Protein AF-A0A519YK47-F1 (afdb_monomer_lite)

Foldseek 3Di:
DDDDDDDDPPVVVVVVVVVVVVVVVVVVPDDPPDPPVPPPQDDPDVVVVRDDDPDDDDDDDDDDDDFDQPPPDQKAKEAWAQDPPPGIDWGKDKDADDDPFFQADDLPDDQPWDKDKWFFDPDKAFALVDWFFDWWKFFFDPVQFDDPPDGDTDDVPHHHRDTDPPDPVGGFQPVDRTGIGGPDPPDGMHIRIGDSVVVRVVVVCSNVSQRGDSVSRCVVGSIMMITRDDPTHGMITMTGD

Secondary structure (DSSP, 8-state):
--------THHHHHHHHHHHHHHHHHHTT-------TTTTPPPSBTTTTB------------PPPPPPB--S-SEEEEEEEEETTTEEEEE-EEEPPP-SS-----TT-----EEEEEEEEEEEEE-TTSEE--EEEEEBPTTSPPPSSS--B-BTTTB---B-TT-TTTBTTTTS----EE--TT---EEEEE-HHHHHHHHHHHHTTTTSSHHHHHHH---EEEEEPTT--SEEEEEE-

Radius of gyration: 40.33 Å; chains: 1; bounding box: 56×58×146 Å

Sequence (241 aa):
MSRSNKVRPALAIWGRMLAMLGLVALAASCTNTTSDIGVGLPDVNTDTGAFLIDTLTVRSSTVLRDSVPSSNSPYLYVGQYTDPVVGKLTARSAFRLALPGGYAPDPTAICDSITLILKPNSYRYGDTTKTQALVEVHKLSRNTPISTTKYSYVAPRLTPMGYDSTHVDSLLNSNHVAPRGRARPSIRTLRLPLDLAFGRRLLSMGKAGRLSTQDDLDAYLPGLVITPAAGDEGTIIGLSA

pLDDT: mean 80.19, std 13.05, range [37.41, 95.19]

Structure (mmCIF, N/CA/C/O backbone):
data_AF-A0A519YK47-F1
#
_entry.id   AF-A0A519YK47-F1
#
loop_
_atom_site.group_PDB
_atom_site.id
_atom_site.type_symbol
_atom_site.label_atom_id
_atom_site.label_alt_id
_atom_site.label_comp_id
_atom_site.label_asym_id
_atom_site.label_entity_id
_atom_site.label_seq_id
_atom_site.pdbx_PDB_ins_code
_atom_site.Cartn_x
_atom_site.Cartn_y
_atom_site.Cartn_z
_atom_site.occupancy
_atom_site.B_iso_or_equiv
_atom_site.auth_seq_id
_atom_site.auth_comp_id
_atom_site.auth_asym_id
_atom_site.auth_atom_id
_atom_site.pdbx_PDB_model_num
ATOM 1 N N . MET A 1 1 ? -20.113 -9.570 121.562 1.00 43.38 1 MET A N 1
ATOM 2 C CA . MET A 1 1 ? -19.794 -9.459 120.122 1.00 43.38 1 MET A CA 1
ATOM 3 C C . MET A 1 1 ? -21.105 -9.350 119.351 1.00 43.38 1 MET A C 1
ATOM 5 O O . MET A 1 1 ? -22.027 -10.074 119.688 1.00 43.38 1 MET A O 1
ATOM 9 N N . SER A 1 2 ? -21.168 -8.454 118.361 1.00 47.47 2 SER A N 1
ATOM 10 C CA . SER A 1 2 ? -22.272 -8.238 117.404 1.00 47.47 2 SER A CA 1
ATOM 11 C C . SER A 1 2 ? -23.509 -7.451 117.883 1.00 47.47 2 SER A C 1
ATOM 13 O O . SER A 1 2 ? -24.465 -8.001 118.420 1.00 47.47 2 SER A O 1
ATOM 15 N N . ARG A 1 3 ? -23.517 -6.137 117.605 1.00 37.41 3 ARG A N 1
ATOM 16 C CA . ARG A 1 3 ? -24.746 -5.349 117.404 1.00 37.41 3 ARG A CA 1
ATOM 17 C C . ARG A 1 3 ? -24.978 -5.247 115.895 1.00 37.41 3 ARG A C 1
ATOM 19 O O . ARG A 1 3 ? -24.168 -4.650 115.192 1.00 37.41 3 ARG A O 1
ATOM 26 N N . SER A 1 4 ? -26.073 -5.828 115.406 1.00 51.81 4 SER A N 1
ATOM 27 C CA . SER A 1 4 ? -26.506 -5.692 114.015 1.00 51.81 4 SER A CA 1
ATOM 28 C C . SER A 1 4 ? -27.064 -4.287 113.776 1.00 51.81 4 SER A C 1
ATOM 30 O O . SER A 1 4 ? -28.063 -3.914 114.393 1.00 51.81 4 SER A O 1
ATOM 32 N N . ASN A 1 5 ? -26.469 -3.529 112.858 1.00 49.00 5 ASN A N 1
ATOM 33 C CA . ASN A 1 5 ? -27.049 -2.285 112.359 1.00 49.00 5 ASN A CA 1
ATOM 34 C C . ASN A 1 5 ? -27.840 -2.584 111.079 1.00 49.00 5 ASN A C 1
ATOM 36 O O . ASN A 1 5 ? -27.268 -2.845 110.023 1.00 49.00 5 ASN A O 1
ATOM 40 N N . LYS A 1 6 ? -29.173 -2.554 111.178 1.00 55.53 6 LYS A N 1
ATOM 41 C CA . LYS A 1 6 ? -30.079 -2.554 110.023 1.00 55.53 6 LYS A CA 1
ATOM 42 C C . LYS A 1 6 ? -29.967 -1.199 109.318 1.00 55.53 6 LYS A C 1
ATOM 44 O O . LYS A 1 6 ? -30.451 -0.198 109.840 1.00 55.53 6 LYS A O 1
ATOM 49 N N . VAL A 1 7 ? -29.361 -1.152 108.133 1.00 56.22 7 VAL A N 1
ATOM 50 C CA . VAL A 1 7 ? -29.301 0.068 107.311 1.00 56.22 7 VAL A CA 1
ATOM 51 C C . VAL A 1 7 ? -30.338 -0.001 106.181 1.00 56.22 7 VAL A C 1
ATOM 53 O O . VAL A 1 7 ? -30.143 -0.653 105.167 1.00 56.22 7 VAL A O 1
ATOM 56 N N . ARG A 1 8 ? -31.446 0.714 106.418 1.00 51.50 8 ARG A N 1
ATOM 57 C CA . ARG A 1 8 ? -32.211 1.581 105.493 1.00 51.50 8 ARG A CA 1
ATOM 58 C C . ARG A 1 8 ? -32.714 1.006 104.142 1.00 51.50 8 ARG A C 1
ATOM 60 O O . ARG A 1 8 ? -32.009 1.115 103.143 1.00 51.50 8 ARG A O 1
ATOM 67 N N . PRO A 1 9 ? -34.004 0.617 104.030 1.00 56.22 9 PRO A N 1
ATOM 68 C CA . PRO A 1 9 ? -34.649 0.315 102.738 1.00 56.22 9 PRO A CA 1
ATOM 69 C C . PRO A 1 9 ? -34.868 1.552 101.837 1.00 56.22 9 PRO A C 1
ATOM 71 O O . PRO A 1 9 ? -35.131 1.410 100.647 1.00 56.22 9 PRO A O 1
ATOM 74 N N . ALA A 1 10 ? -34.730 2.772 102.371 1.00 56.50 10 ALA A N 1
ATOM 75 C CA . ALA A 1 10 ? -34.993 4.014 101.637 1.00 56.50 10 ALA A CA 1
ATOM 76 C C . ALA A 1 10 ? -33.914 4.378 100.593 1.00 56.50 10 ALA A C 1
ATOM 78 O O . ALA A 1 10 ? -34.243 4.972 99.570 1.00 56.50 10 ALA A O 1
ATOM 79 N N . LEU A 1 11 ? -32.644 3.993 100.799 1.00 56.56 11 LEU A N 1
ATOM 80 C CA . LEU A 1 11 ? -31.560 4.320 99.854 1.00 56.56 11 LEU A CA 1
ATOM 81 C C . LEU A 1 11 ? -31.675 3.532 98.534 1.00 56.56 11 LEU A C 1
ATOM 83 O O . LEU A 1 11 ? -31.345 4.046 97.468 1.00 56.56 11 LEU A O 1
ATOM 87 N N . ALA A 1 12 ? -32.188 2.300 98.594 1.00 59.59 12 ALA A N 1
ATOM 88 C CA . ALA A 1 12 ? -32.353 1.433 97.426 1.00 59.59 12 ALA A CA 1
ATOM 89 C C . ALA A 1 12 ? -33.492 1.894 96.493 1.00 59.59 12 ALA A C 1
ATOM 91 O O . ALA A 1 12 ? -33.421 1.702 95.280 1.00 59.59 12 ALA A O 1
ATOM 92 N N . ILE A 1 13 ? -34.529 2.530 97.048 1.00 65.25 13 ILE A N 1
ATOM 93 C CA . ILE A 1 13 ? -35.676 3.051 96.287 1.00 65.25 13 ILE A CA 1
ATOM 94 C C . ILE A 1 13 ? -35.266 4.293 95.481 1.00 65.25 13 ILE A C 1
ATOM 96 O O . ILE A 1 13 ? -35.608 4.405 94.306 1.00 65.25 13 ILE A O 1
ATOM 100 N N . TRP A 1 14 ? -34.453 5.172 96.072 1.00 67.69 14 TRP A N 1
ATOM 101 C CA . TRP A 1 14 ? -33.917 6.354 95.389 1.00 67.69 14 TRP A CA 1
ATOM 102 C C . TRP A 1 14 ? -32.942 5.991 94.262 1.00 67.69 14 TRP A C 1
ATOM 104 O O . TRP A 1 14 ? -33.011 6.577 93.184 1.00 67.69 14 TRP A O 1
ATOM 114 N N . GLY A 1 15 ? -32.100 4.968 94.458 1.00 76.69 15 GLY A N 1
ATOM 115 C CA . GLY A 1 15 ? -31.227 4.450 93.397 1.00 76.69 15 GLY A CA 1
ATOM 116 C C . GLY A 1 15 ? -32.006 3.882 92.203 1.00 76.69 15 GLY A C 1
ATOM 117 O O . GLY A 1 15 ? -31.641 4.123 91.055 1.00 76.69 15 GLY A O 1
ATOM 118 N N . ARG A 1 16 ? -33.129 3.193 92.457 1.00 77.38 16 ARG A N 1
ATOM 119 C CA . ARG A 1 16 ? -34.025 2.688 91.401 1.00 77.38 16 ARG A CA 1
ATOM 120 C C . ARG A 1 16 ? -34.747 3.806 90.648 1.00 77.38 16 ARG A C 1
ATOM 122 O O . ARG A 1 16 ? -34.895 3.705 89.434 1.00 77.38 16 ARG A O 1
ATOM 129 N N . MET A 1 17 ? -35.156 4.874 91.335 1.00 77.19 17 MET A N 1
ATOM 130 C CA . MET A 1 17 ? -35.761 6.046 90.688 1.00 77.19 17 MET A CA 1
ATOM 131 C C . MET A 1 17 ? -34.760 6.806 89.809 1.00 77.19 17 MET A C 1
ATOM 133 O O . MET A 1 17 ? -35.101 7.160 88.685 1.00 77.19 17 MET A O 1
ATOM 137 N N . LEU A 1 18 ? -33.517 6.991 90.265 1.00 81.25 18 LEU A N 1
ATOM 138 C CA . LEU A 1 18 ? -32.452 7.602 89.459 1.00 81.25 18 LEU A CA 1
ATOM 139 C C . LEU A 1 18 ? -32.084 6.749 88.238 1.00 81.25 18 LEU A C 1
ATOM 141 O O . LEU A 1 18 ? -31.901 7.288 87.150 1.00 81.25 18 LEU A O 1
ATOM 145 N N . ALA A 1 19 ? -32.040 5.423 88.391 1.00 81.00 19 ALA A N 1
ATOM 146 C CA . ALA A 1 19 ? -31.802 4.511 87.275 1.00 81.00 19 ALA A CA 1
ATOM 147 C C . ALA A 1 19 ? -32.940 4.548 86.237 1.00 81.00 19 ALA A C 1
ATOM 149 O O . ALA A 1 19 ? -32.672 4.568 85.039 1.00 81.00 19 ALA A O 1
ATOM 150 N N . MET A 1 20 ? -34.200 4.618 86.682 1.00 81.69 20 MET A N 1
ATOM 151 C CA . MET A 1 20 ? -35.360 4.769 85.791 1.00 81.69 20 MET A CA 1
ATOM 152 C C . MET A 1 20 ? -35.360 6.122 85.070 1.00 81.69 20 MET A C 1
ATOM 154 O O . MET A 1 20 ? -35.637 6.171 83.876 1.00 81.69 20 MET A O 1
ATOM 158 N N . LEU A 1 21 ? -34.993 7.209 85.756 1.00 82.69 21 LEU A N 1
ATOM 159 C CA . LEU A 1 21 ? -34.876 8.533 85.139 1.00 82.69 21 LEU A CA 1
ATOM 160 C C . LEU A 1 21 ? -33.760 8.564 84.079 1.00 82.69 21 LEU A C 1
ATOM 162 O O . LEU A 1 21 ? -33.948 9.119 82.998 1.00 82.69 21 LEU A O 1
ATOM 166 N N . GLY A 1 22 ? -32.626 7.912 84.358 1.00 81.69 22 GLY A N 1
ATOM 167 C CA . GLY A 1 22 ? -31.535 7.749 83.396 1.00 81.69 22 GLY A CA 1
ATOM 168 C C . GLY A 1 22 ? -31.946 6.932 82.168 1.00 81.69 22 GLY A C 1
ATOM 169 O O . GLY A 1 22 ? -31.621 7.310 81.044 1.00 81.69 22 GLY A O 1
ATOM 170 N N . LEU A 1 23 ? -32.721 5.859 82.361 1.00 79.25 23 LEU A N 1
ATOM 171 C CA . LEU A 1 23 ? -33.238 5.029 81.268 1.00 79.25 23 LEU A CA 1
ATOM 172 C C . LEU A 1 23 ? -34.203 5.809 80.356 1.00 79.25 23 LEU A C 1
ATOM 174 O O . LEU A 1 23 ? -34.145 5.672 79.136 1.00 79.25 23 LEU A O 1
ATOM 178 N N . VAL A 1 24 ? -35.057 6.663 80.932 1.00 81.00 24 VAL A N 1
ATOM 179 C CA . VAL A 1 24 ? -35.980 7.524 80.170 1.00 81.00 24 VAL A CA 1
ATOM 180 C C . VAL A 1 24 ? -35.222 8.597 79.381 1.00 81.00 24 VAL A C 1
ATOM 182 O O . VAL A 1 24 ? -35.551 8.844 78.222 1.00 81.00 24 VAL A O 1
ATOM 185 N N . ALA A 1 25 ? -34.172 9.189 79.957 1.00 78.19 25 ALA A N 1
ATOM 186 C CA . ALA A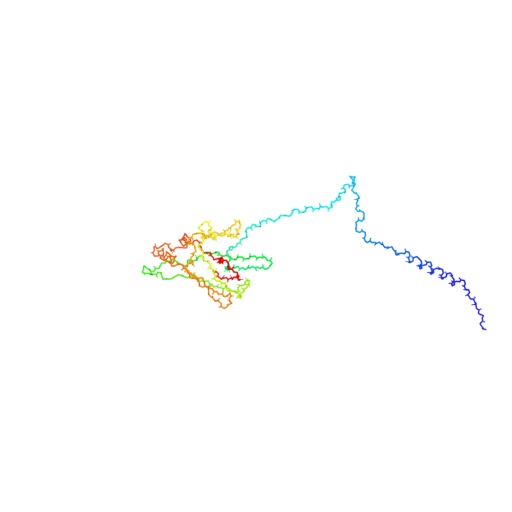 1 25 ? -33.328 10.155 79.251 1.00 78.19 25 ALA A CA 1
ATOM 187 C C . ALA A 1 25 ? -32.576 9.521 78.063 1.00 78.19 25 ALA A C 1
ATOM 189 O O . ALA A 1 25 ? -32.476 10.129 77.000 1.00 78.19 25 ALA A O 1
ATOM 190 N N . LEU A 1 26 ? -32.106 8.277 78.213 1.00 73.19 26 LEU A N 1
ATOM 191 C CA . LEU A 1 26 ? -31.471 7.509 77.133 1.00 73.19 26 LEU A CA 1
ATOM 192 C C . LEU A 1 26 ? -32.458 7.168 76.006 1.00 73.19 26 LEU A C 1
ATOM 194 O O . LEU A 1 26 ? -32.097 7.253 74.834 1.00 73.19 26 LEU A O 1
ATOM 198 N N . ALA A 1 27 ? -33.710 6.842 76.341 1.00 70.31 27 ALA A N 1
ATOM 199 C CA . ALA A 1 27 ? -34.752 6.572 75.348 1.00 70.31 27 ALA A CA 1
ATOM 200 C C . ALA A 1 27 ? -35.166 7.830 74.556 1.00 70.31 27 ALA A C 1
ATOM 202 O O . ALA A 1 27 ? -35.496 7.728 73.377 1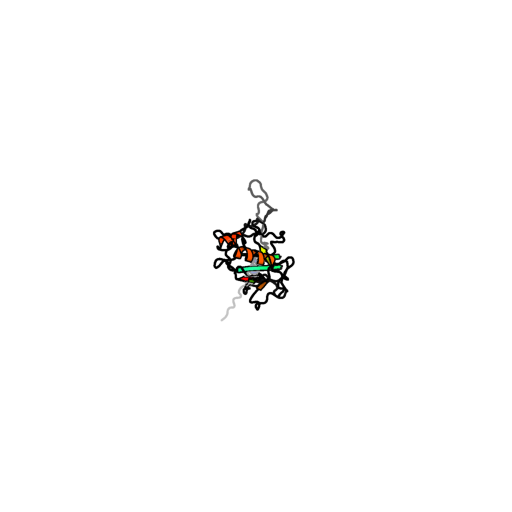.00 70.31 27 ALA A O 1
ATOM 203 N N . ALA A 1 28 ? -35.096 9.018 75.167 1.00 70.06 28 ALA A N 1
ATOM 204 C CA . ALA A 1 28 ? -35.399 10.294 74.511 1.00 70.06 28 ALA A CA 1
ATOM 205 C C . ALA A 1 28 ? -34.267 10.820 73.598 1.00 70.06 28 ALA A C 1
ATOM 207 O O . ALA A 1 28 ? -34.476 11.778 72.859 1.00 70.06 28 ALA A O 1
ATOM 208 N N . SER A 1 29 ? -33.078 10.204 73.623 1.00 66.62 29 SER A N 1
ATOM 209 C CA . SER A 1 29 ? -31.921 10.624 72.814 1.00 66.62 29 SER A CA 1
ATOM 210 C C . SER A 1 29 ? -31.935 10.082 71.377 1.00 66.62 29 SER A C 1
ATOM 212 O O . SER A 1 29 ? -31.094 10.487 70.570 1.00 66.62 29 SER A O 1
ATOM 214 N N . CYS A 1 30 ? -32.852 9.175 71.029 1.00 61.41 30 CYS A N 1
ATOM 215 C CA . CYS A 1 30 ? -33.027 8.739 69.644 1.00 61.41 30 CYS A CA 1
ATOM 216 C C . CYS A 1 30 ? -33.762 9.824 68.851 1.00 61.41 30 CYS A C 1
ATOM 218 O O . CYS A 1 30 ? -34.987 9.835 68.767 1.00 61.41 30 CYS A O 1
ATOM 220 N N . THR A 1 31 ? -32.999 10.739 68.258 1.00 63.94 31 THR A N 1
ATOM 221 C CA . THR A 1 31 ? -33.502 11.625 67.207 1.00 63.94 31 THR A CA 1
ATOM 222 C C . THR A 1 31 ? -33.200 10.978 65.857 1.00 63.94 31 THR A C 1
ATOM 224 O O . THR A 1 31 ? -32.051 10.687 65.538 1.00 63.94 31 THR A O 1
ATOM 227 N N . ASN A 1 32 ? -34.242 10.700 65.072 1.00 53.59 32 ASN A N 1
ATOM 228 C CA . ASN A 1 32 ? -34.094 10.257 63.687 1.00 53.59 32 ASN A CA 1
ATOM 229 C C . ASN A 1 32 ? -33.778 11.483 62.826 1.00 53.59 32 ASN A C 1
ATOM 231 O O . ASN A 1 32 ? -34.658 12.014 62.153 1.00 53.59 32 ASN A O 1
ATOM 235 N N . THR A 1 33 ? -32.541 11.970 62.874 1.00 53.75 33 THR A N 1
ATOM 236 C CA . THR A 1 33 ? -32.064 12.924 61.875 1.00 53.75 33 THR A CA 1
ATOM 237 C C . THR A 1 33 ? -31.746 12.139 60.609 1.00 53.75 33 THR A C 1
ATOM 239 O O . THR A 1 33 ? -30.673 11.561 60.442 1.00 53.75 33 THR A O 1
ATOM 242 N N . THR A 1 34 ? -32.723 12.064 59.705 1.00 57.06 34 THR A N 1
ATOM 243 C CA . THR A 1 34 ? -32.441 11.760 58.303 1.00 57.06 34 THR A CA 1
ATOM 244 C C . THR A 1 34 ? -31.393 12.758 57.839 1.00 57.06 34 THR A C 1
ATOM 246 O O . THR A 1 34 ? -31.579 13.957 58.009 1.00 57.06 34 THR A O 1
ATOM 249 N N . SER A 1 35 ? -30.268 12.254 57.333 1.00 54.56 35 SER A N 1
ATOM 250 C CA . SER A 1 35 ? -29.182 13.052 56.768 1.00 54.56 35 SER A CA 1
ATOM 251 C C . SER A 1 35 ? -29.763 14.104 55.833 1.00 54.56 35 SER A C 1
ATOM 253 O O . SER A 1 35 ? -30.265 13.783 54.756 1.00 54.56 35 SER A O 1
ATOM 255 N N . ASP A 1 36 ? -29.725 15.340 56.301 1.00 57.31 36 ASP A N 1
ATOM 256 C CA . ASP A 1 36 ? -30.473 16.466 55.775 1.00 57.31 36 ASP A CA 1
ATOM 257 C C . ASP A 1 36 ? -29.711 17.059 54.578 1.00 57.31 36 ASP A C 1
ATOM 259 O O . ASP A 1 36 ? -29.191 18.173 54.584 1.00 57.31 36 ASP A O 1
ATOM 263 N N . ILE A 1 37 ? -29.552 16.238 53.539 1.00 52.03 37 ILE A N 1
ATOM 264 C CA . ILE A 1 37 ? -28.973 16.655 52.267 1.00 52.03 37 ILE A CA 1
ATOM 265 C C . ILE A 1 37 ? -30.061 17.442 51.531 1.00 52.03 37 ILE A C 1
ATOM 267 O O . ILE A 1 37 ? -30.913 16.859 50.866 1.00 52.03 37 ILE A O 1
ATOM 271 N N . GLY A 1 38 ? -30.038 18.769 51.677 1.00 57.53 38 GLY A N 1
ATOM 272 C CA . GLY A 1 38 ? -30.903 19.695 50.935 1.00 57.53 38 GLY A CA 1
ATOM 273 C C . GLY A 1 38 ? -31.667 20.716 51.782 1.00 57.53 38 GLY A C 1
ATOM 274 O O . GLY A 1 38 ? -32.205 21.666 51.219 1.00 57.53 38 GLY A O 1
ATOM 275 N N . VAL A 1 39 ? -31.693 20.589 53.110 1.00 55.81 39 VAL A N 1
ATOM 276 C CA . VAL A 1 39 ? -32.279 21.628 53.974 1.00 55.81 39 VAL A CA 1
ATOM 277 C C . VAL A 1 39 ? -31.296 22.781 54.164 1.00 55.81 39 VAL A C 1
ATOM 279 O O . VAL A 1 39 ? -30.109 22.587 54.419 1.00 55.81 39 VAL A O 1
ATOM 282 N N . GLY A 1 40 ? -31.782 24.007 54.008 1.00 56.19 40 GLY A N 1
ATOM 283 C CA . GLY A 1 40 ? -30.942 25.206 54.029 1.00 56.19 40 GLY A CA 1
ATOM 284 C C . GLY A 1 40 ? -30.437 25.639 52.653 1.00 56.19 40 GLY A C 1
ATOM 285 O O . GLY A 1 40 ? -29.688 26.613 52.572 1.00 56.19 40 GLY A O 1
ATOM 286 N N . LEU A 1 41 ? -30.876 24.988 51.568 1.00 58.66 41 LEU A N 1
ATOM 287 C CA . LEU A 1 41 ? -30.915 25.684 50.286 1.00 58.66 41 LEU A CA 1
ATOM 288 C C . LEU A 1 41 ? -31.859 26.884 50.465 1.00 58.66 41 LEU A C 1
ATOM 290 O O . LEU A 1 41 ? -32.994 26.681 50.902 1.00 58.66 41 LEU A O 1
ATOM 294 N N . PRO A 1 42 ? -31.399 28.123 50.229 1.00 59.19 42 PRO A N 1
ATOM 295 C CA . PRO A 1 42 ? -32.271 29.282 50.330 1.00 59.19 42 PRO A CA 1
ATOM 296 C C . PRO A 1 42 ? -33.445 29.097 49.366 1.00 59.19 42 PRO A C 1
ATOM 298 O O . PRO A 1 42 ? -33.240 28.775 48.192 1.00 59.19 42 PRO A O 1
ATOM 301 N N . ASP A 1 43 ? -34.666 29.308 49.862 1.00 58.22 43 ASP A N 1
ATOM 302 C CA . ASP A 1 43 ? -35.814 29.524 48.985 1.00 58.22 43 ASP A CA 1
ATOM 303 C C . ASP A 1 43 ? -35.460 30.641 48.002 1.00 58.22 43 ASP A C 1
ATOM 305 O O . ASP A 1 43 ? -34.739 31.575 48.363 1.00 58.22 43 ASP A O 1
ATOM 309 N N . VAL A 1 44 ? -35.936 30.531 46.757 1.00 55.62 44 VAL A N 1
ATOM 310 C CA . VAL A 1 44 ? -35.656 31.500 45.688 1.00 55.62 44 VAL A CA 1
ATOM 311 C C . VAL A 1 44 ? -36.055 32.894 46.176 1.00 55.62 44 VAL A C 1
ATOM 313 O O . VAL A 1 44 ? -37.230 33.252 46.183 1.00 55.62 44 VAL A O 1
ATOM 316 N N . ASN A 1 45 ? -35.073 33.666 46.631 1.00 53.91 45 ASN A N 1
ATOM 317 C CA . ASN A 1 45 ? -35.289 34.943 47.286 1.00 53.91 45 ASN A CA 1
ATOM 318 C C . ASN A 1 45 ? -34.400 35.979 46.597 1.00 53.91 45 ASN A C 1
ATOM 320 O O . ASN A 1 45 ? -33.170 35.884 46.600 1.00 53.91 45 ASN A O 1
ATOM 324 N N . THR A 1 46 ? -35.041 36.954 45.956 1.00 56.19 46 THR A N 1
ATOM 325 C CA . THR A 1 46 ? -34.400 37.945 45.081 1.00 56.19 46 THR A CA 1
ATOM 326 C C . THR A 1 46 ? -33.369 38.815 45.801 1.00 56.19 46 THR A C 1
ATOM 328 O O . THR A 1 46 ? -32.462 39.322 45.147 1.00 56.19 46 THR A O 1
ATOM 331 N N . ASP A 1 47 ? -33.444 38.919 47.132 1.00 59.12 47 ASP A N 1
ATOM 332 C CA . ASP A 1 47 ? -32.539 39.740 47.950 1.00 59.12 47 ASP A CA 1
ATOM 333 C C . ASP A 1 47 ? -31.239 39.021 48.358 1.00 59.12 47 ASP A C 1
ATOM 335 O O . ASP A 1 47 ? -30.245 39.671 48.675 1.00 59.12 47 ASP A O 1
ATOM 339 N N . THR A 1 48 ? -31.210 37.681 48.334 1.00 59.81 48 THR A N 1
ATOM 340 C CA . THR A 1 48 ? -30.001 36.883 48.654 1.00 59.81 48 THR A CA 1
ATOM 341 C C . THR A 1 48 ? -29.209 36.469 47.414 1.00 59.81 48 THR A C 1
ATOM 343 O O . THR A 1 48 ? -28.109 35.933 47.541 1.00 59.81 48 THR A O 1
ATOM 346 N N . GLY A 1 49 ? -29.739 36.723 46.211 1.00 56.09 49 GLY A N 1
ATOM 347 C CA . GLY A 1 49 ? -29.082 36.397 44.940 1.00 56.09 49 GLY A CA 1
ATOM 348 C C . GLY A 1 49 ? -28.916 34.894 44.683 1.00 56.09 49 GLY A C 1
ATOM 349 O O . GLY A 1 49 ? -28.148 34.505 43.803 1.00 56.09 49 GLY A O 1
ATOM 350 N N . ALA A 1 50 ? -29.606 34.045 45.448 1.00 55.09 50 ALA A N 1
ATOM 351 C CA . ALA A 1 50 ? -29.548 32.603 45.297 1.00 55.09 50 ALA A CA 1
ATOM 352 C C . ALA A 1 50 ? -30.609 32.128 44.296 1.00 55.09 50 ALA A C 1
ATOM 354 O O . ALA A 1 50 ? -31.811 32.286 44.509 1.00 55.09 50 ALA A O 1
ATOM 355 N N . PHE A 1 51 ? -30.150 31.536 43.195 1.00 62.50 51 PHE A N 1
ATOM 356 C CA . PHE A 1 51 ? -31.006 30.983 42.152 1.00 62.50 51 PHE A CA 1
ATOM 357 C C . PHE A 1 51 ? -30.901 29.460 42.161 1.00 62.50 51 PHE A C 1
ATOM 359 O O . PHE A 1 51 ? -29.815 28.905 41.984 1.00 62.50 51 PHE A O 1
ATOM 366 N N . LEU A 1 52 ? -32.034 28.785 42.350 1.00 64.81 52 LEU A N 1
ATOM 367 C CA . LEU A 1 52 ? -32.131 27.339 42.189 1.00 64.81 52 LEU A CA 1
ATOM 368 C C . LEU A 1 52 ? -32.211 27.026 40.688 1.00 64.81 52 LEU A C 1
ATOM 370 O O . LEU A 1 52 ? -33.139 27.467 40.010 1.00 64.81 52 LEU A O 1
ATOM 374 N N . ILE A 1 53 ? -31.234 26.293 40.158 1.00 68.69 53 ILE A N 1
ATOM 375 C CA . ILE A 1 53 ? -31.224 25.861 38.755 1.00 68.69 53 ILE A CA 1
ATOM 376 C C . ILE A 1 53 ? -31.510 24.359 38.735 1.00 68.69 53 ILE A C 1
ATOM 378 O O . ILE A 1 53 ? -30.624 23.555 39.005 1.00 68.69 53 ILE A O 1
ATOM 382 N N . ASP A 1 54 ? -32.755 23.998 38.429 1.00 66.69 54 ASP A N 1
ATOM 383 C CA . ASP A 1 54 ? -33.235 22.607 38.405 1.00 66.69 54 ASP A CA 1
ATOM 384 C C . ASP A 1 54 ? -32.838 21.869 37.110 1.00 66.69 54 ASP A C 1
ATOM 386 O O . ASP A 1 54 ? -32.598 20.665 37.092 1.00 66.69 54 ASP A O 1
ATOM 390 N N . THR A 1 55 ? -32.697 22.594 35.995 1.00 76.19 55 THR A N 1
ATOM 391 C CA . THR A 1 55 ? -32.450 21.977 34.684 1.00 76.19 55 T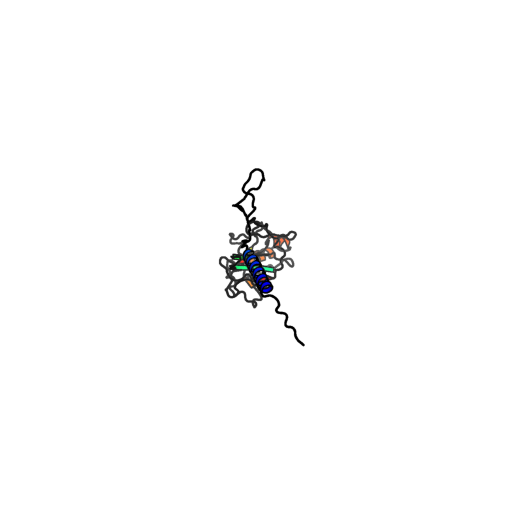HR A CA 1
ATOM 392 C C . THR A 1 55 ? -31.254 22.609 33.982 1.00 76.19 55 THR A C 1
ATOM 394 O O . THR A 1 55 ? -31.333 23.694 33.406 1.00 76.19 55 THR A O 1
ATOM 397 N N . LEU A 1 56 ? -30.124 21.902 33.992 1.00 76.25 56 LEU A N 1
ATOM 398 C CA . LEU A 1 56 ? -28.913 22.313 33.286 1.00 76.25 56 LEU A CA 1
ATOM 399 C C . LEU A 1 56 ? -28.864 21.609 31.924 1.00 76.25 56 LEU A C 1
ATOM 401 O O . LEU A 1 56 ? -28.595 20.414 31.825 1.00 76.25 56 LEU A O 1
ATOM 405 N N . THR A 1 57 ? -29.157 22.345 30.850 1.00 79.94 57 THR A N 1
ATOM 406 C CA . THR A 1 57 ? -29.077 21.797 29.487 1.00 79.94 57 THR A CA 1
ATOM 407 C C . THR A 1 57 ? -27.626 21.827 29.012 1.00 79.94 57 THR A C 1
ATOM 409 O O . THR A 1 57 ? -27.144 22.843 28.511 1.00 79.94 57 THR A O 1
ATOM 412 N N . VAL A 1 58 ? -26.913 20.709 29.155 1.00 79.75 58 VAL A N 1
ATOM 413 C CA . VAL A 1 58 ? -25.547 20.568 28.635 1.00 79.75 58 VAL A CA 1
ATOM 414 C C . VAL A 1 58 ? -25.601 20.346 27.125 1.00 79.75 58 VAL A C 1
ATOM 416 O O . VAL A 1 58 ? -25.938 19.265 26.643 1.00 79.75 58 VAL A O 1
ATOM 419 N N . ARG A 1 59 ? -25.247 21.378 26.355 1.00 80.31 59 ARG A N 1
ATOM 420 C CA . ARG A 1 59 ? -25.030 21.259 24.908 1.00 80.31 59 ARG A CA 1
ATOM 421 C C . ARG A 1 59 ? -23.601 20.793 24.657 1.00 80.31 59 ARG A C 1
ATOM 423 O O . ARG A 1 59 ? -22.683 21.603 24.612 1.00 80.31 59 ARG A O 1
ATOM 430 N N . SER A 1 60 ? -23.420 19.485 24.515 1.00 80.94 60 SER A N 1
ATOM 431 C CA . SER A 1 60 ? -22.141 18.906 24.100 1.00 80.94 60 SER A CA 1
ATOM 432 C C . SER A 1 60 ? -22.100 18.750 22.581 1.00 80.94 60 SER A C 1
ATOM 434 O O . SER A 1 60 ? -23.081 18.329 21.967 1.00 80.94 60 SER A O 1
ATOM 436 N N . SER A 1 61 ? -20.968 19.087 21.969 1.00 77.88 61 SER A N 1
ATOM 437 C CA . SER A 1 61 ? -20.690 18.817 20.562 1.00 77.88 61 SER A CA 1
ATOM 438 C C . SER A 1 61 ? -19.338 18.124 20.437 1.00 77.88 61 SER A C 1
ATOM 440 O O . SER A 1 61 ? -18.382 18.429 21.149 1.00 77.88 61 SER A O 1
ATOM 442 N N . THR A 1 62 ? -19.245 17.161 19.525 1.00 78.56 62 THR A N 1
ATOM 443 C CA . THR A 1 62 ? -17.969 16.545 19.161 1.00 78.56 62 THR A CA 1
ATOM 444 C C . THR A 1 62 ? -17.353 17.333 18.017 1.00 78.56 62 THR A C 1
ATOM 446 O O . THR A 1 62 ? -17.903 17.356 16.914 1.00 78.56 62 THR A O 1
ATOM 449 N N . VAL A 1 63 ? -16.203 17.957 18.258 1.00 75.81 63 VAL A N 1
ATOM 450 C CA . VAL A 1 63 ? -15.405 18.575 17.195 1.00 75.81 63 VAL A CA 1
ATOM 451 C C . VAL A 1 63 ? -14.530 17.497 16.559 1.00 75.81 63 VAL A C 1
ATOM 453 O O . VAL A 1 63 ? -13.899 16.706 17.263 1.00 75.81 63 VAL A O 1
ATOM 456 N N . LEU A 1 64 ? -14.491 17.448 15.224 1.00 74.50 64 LEU A N 1
ATOM 457 C CA . LEU A 1 64 ? -13.547 16.589 14.512 1.00 74.50 64 LEU A CA 1
ATOM 458 C C . LEU A 1 64 ? -12.127 17.032 14.858 1.00 74.50 64 LEU A C 1
ATOM 460 O O . LEU A 1 64 ? -11.729 18.154 14.555 1.00 74.50 64 LEU A O 1
ATOM 464 N N . ARG A 1 65 ? -11.374 16.139 15.505 1.00 68.44 65 ARG A N 1
ATOM 465 C CA . ARG A 1 65 ? -9.953 16.363 15.753 1.00 68.44 65 ARG A CA 1
ATOM 466 C C . ARG A 1 65 ? -9.231 16.431 14.409 1.00 68.44 65 ARG A C 1
ATOM 468 O O . ARG A 1 65 ? -9.549 15.652 13.507 1.00 68.44 65 ARG A O 1
ATOM 475 N N . ASP A 1 66 ? -8.298 17.371 14.287 1.00 70.25 66 ASP A N 1
ATOM 476 C CA . ASP A 1 66 ? -7.479 17.500 13.084 1.00 70.25 66 ASP A CA 1
ATOM 477 C C . ASP A 1 66 ? -6.721 16.190 12.801 1.00 70.25 66 ASP A C 1
ATOM 479 O O . ASP A 1 66 ? -6.529 15.335 13.675 1.00 70.25 66 ASP A O 1
ATOM 483 N N . SER A 1 67 ? -6.327 16.021 11.547 1.00 74.94 67 SER A N 1
ATOM 484 C CA . SER A 1 67 ? -5.520 14.914 11.074 1.00 74.94 67 SER A CA 1
ATOM 485 C C . SER A 1 67 ? -4.213 14.784 11.872 1.00 74.94 67 SER A C 1
ATOM 487 O O . SER A 1 67 ? -3.530 15.758 12.174 1.00 74.94 67 SER A O 1
ATOM 489 N N . VAL A 1 68 ? -3.871 13.551 12.250 1.00 79.75 68 VAL A N 1
ATOM 490 C CA . VAL A 1 68 ? -2.652 13.224 13.011 1.00 79.75 68 VAL A CA 1
ATOM 491 C C . VAL A 1 68 ? -1.537 12.889 12.015 1.00 79.75 68 VAL A C 1
ATOM 493 O O . VAL A 1 68 ? -1.828 12.251 10.997 1.00 79.75 68 VAL A O 1
ATOM 496 N N . PRO A 1 69 ? -0.275 13.299 12.257 1.00 81.06 69 PRO A N 1
ATOM 497 C CA . PRO A 1 69 ? 0.823 12.937 11.368 1.00 81.06 69 PRO A CA 1
ATOM 498 C C . PRO A 1 69 ? 0.963 11.411 11.330 1.00 81.06 69 PRO A C 1
ATOM 500 O O . PRO A 1 69 ? 1.165 10.768 12.358 1.00 81.06 69 PRO A O 1
ATOM 503 N N . SER A 1 70 ? 0.831 10.832 10.137 1.00 81.12 70 SER A N 1
ATOM 504 C CA . SER A 1 70 ? 0.795 9.378 9.907 1.00 81.12 70 SER A CA 1
ATOM 505 C C . SER A 1 70 ? 1.857 8.922 8.901 1.00 81.12 70 SER A C 1
ATOM 507 O O . SER A 1 70 ? 1.720 7.888 8.251 1.00 81.12 70 SER A O 1
ATOM 509 N N . SER A 1 71 ? 2.890 9.738 8.718 1.00 83.19 71 SER A N 1
ATOM 510 C CA . SER A 1 71 ? 3.980 9.536 7.761 1.00 83.19 71 SER A CA 1
ATOM 511 C C . SER A 1 71 ? 5.234 8.997 8.445 1.00 83.19 71 SER A C 1
ATOM 513 O O . SER A 1 71 ? 5.350 9.044 9.666 1.00 83.19 71 SER A O 1
ATOM 515 N N . ASN A 1 72 ? 6.176 8.490 7.645 1.00 81.50 72 ASN A N 1
ATOM 516 C CA . ASN A 1 72 ? 7.466 7.965 8.106 1.00 81.50 72 ASN A CA 1
ATOM 517 C C . ASN A 1 72 ? 7.371 6.744 9.048 1.00 81.50 72 ASN A C 1
ATOM 519 O O . ASN A 1 72 ? 8.264 6.486 9.852 1.00 81.50 72 ASN A O 1
ATOM 523 N N . SER A 1 73 ? 6.278 5.981 8.949 1.00 85.25 73 SER A N 1
ATOM 524 C CA . SER A 1 73 ? 6.155 4.679 9.609 1.00 85.25 73 SER A CA 1
ATOM 525 C C . SER A 1 73 ? 6.963 3.624 8.838 1.00 85.25 73 SER A C 1
ATOM 527 O O . SER A 1 73 ? 6.781 3.517 7.625 1.00 85.25 73 SER A O 1
ATOM 529 N N . PRO A 1 74 ? 7.777 2.783 9.508 1.00 86.38 74 PRO A N 1
ATOM 530 C CA . PRO A 1 74 ? 8.431 1.631 8.874 1.00 86.38 74 PRO A CA 1
ATOM 531 C C . PRO A 1 74 ? 7.459 0.464 8.615 1.00 86.38 74 PRO A C 1
ATOM 533 O O . PRO A 1 74 ? 7.843 -0.583 8.095 1.00 86.38 74 PRO A O 1
ATOM 536 N N . TYR A 1 75 ? 6.195 0.621 9.014 1.00 89.75 75 TYR A N 1
ATOM 537 C CA . TYR A 1 75 ? 5.152 -0.383 8.873 1.00 89.75 75 TYR A CA 1
ATOM 538 C C . TYR A 1 75 ? 4.021 0.132 7.997 1.00 89.75 75 TYR A C 1
ATOM 540 O O . TYR A 1 75 ? 3.558 1.264 8.164 1.00 89.75 75 TYR A O 1
ATOM 548 N N . LEU A 1 76 ? 3.534 -0.746 7.127 1.00 92.06 76 LEU A N 1
ATOM 549 C CA . LEU A 1 76 ? 2.316 -0.556 6.354 1.00 92.06 76 LEU A CA 1
ATOM 550 C C . LEU A 1 76 ? 1.229 -1.454 6.940 1.00 92.06 76 LEU A C 1
ATOM 552 O O . LEU A 1 76 ? 1.465 -2.629 7.205 1.00 92.06 76 LEU A O 1
ATOM 556 N N . TYR A 1 77 ? 0.030 -0.918 7.115 1.00 92.25 77 TYR A N 1
ATOM 557 C CA . TYR A 1 77 ? -1.138 -1.672 7.551 1.00 92.25 77 TYR A CA 1
ATOM 558 C C . TYR A 1 77 ? -2.172 -1.744 6.435 1.00 92.25 77 TYR A C 1
ATOM 560 O O . TYR A 1 77 ? -2.489 -0.737 5.794 1.00 92.25 77 TYR A O 1
ATOM 568 N N . VAL A 1 78 ? -2.719 -2.937 6.221 1.00 91.94 78 VAL A N 1
ATOM 569 C CA . VAL A 1 78 ? -3.796 -3.166 5.257 1.00 91.94 78 VAL A CA 1
ATOM 570 C C . VAL A 1 78 ? -4.790 -4.175 5.809 1.00 91.94 78 VAL A C 1
ATOM 572 O O . VAL A 1 78 ? -4.409 -5.138 6.471 1.00 91.94 78 VAL A O 1
ATOM 575 N N . GLY A 1 79 ? -6.071 -3.945 5.558 1.00 91.50 79 GLY A N 1
ATOM 576 C CA . GLY A 1 79 ? -7.145 -4.839 5.973 1.00 91.50 79 GLY A CA 1
ATOM 577 C C . GLY A 1 79 ? -8.328 -4.071 6.534 1.00 91.50 79 GLY A C 1
ATOM 578 O O . GLY A 1 79 ? -8.277 -2.857 6.746 1.00 91.50 79 GLY A O 1
ATOM 579 N N . GLN A 1 80 ? -9.402 -4.799 6.783 1.00 92.12 80 GLN A N 1
ATOM 580 C CA . GLN A 1 80 ? -10.615 -4.257 7.365 1.00 92.12 80 GLN A CA 1
ATOM 581 C C . GLN A 1 80 ? -11.151 -5.245 8.398 1.00 92.12 80 GLN A C 1
ATOM 583 O O . GLN A 1 80 ? -11.136 -6.456 8.178 1.00 92.12 80 GLN A O 1
ATOM 588 N N . TYR A 1 81 ? -11.606 -4.718 9.528 1.00 93.06 81 TYR A N 1
ATOM 589 C CA . TYR A 1 81 ? -12.196 -5.497 10.608 1.00 93.06 81 TYR A CA 1
ATOM 590 C C . TYR A 1 81 ? -13.268 -4.667 11.310 1.00 93.06 81 TYR A C 1
ATOM 592 O O . TYR A 1 81 ? -13.085 -3.467 11.516 1.00 93.06 81 TYR A O 1
ATOM 600 N N . THR A 1 82 ? -14.381 -5.297 11.667 1.00 93.50 82 THR A N 1
ATOM 601 C CA . THR A 1 82 ? -15.447 -4.663 12.444 1.00 93.50 82 THR A CA 1
ATOM 602 C C . THR A 1 82 ? -15.276 -5.072 13.899 1.00 93.50 82 THR A C 1
ATOM 604 O O . THR A 1 82 ? -15.571 -6.204 14.273 1.00 93.50 82 THR A O 1
ATOM 607 N N . ASP A 1 83 ? -14.762 -4.153 14.710 1.00 92.62 83 ASP A N 1
ATOM 608 C CA . ASP A 1 83 ? -14.592 -4.367 16.141 1.00 92.62 83 ASP A CA 1
ATOM 609 C C . ASP A 1 83 ? -15.919 -4.099 16.884 1.00 92.62 83 ASP A C 1
ATOM 611 O O . ASP A 1 83 ? -16.583 -3.101 16.586 1.00 92.62 83 ASP A O 1
ATOM 615 N N . PRO A 1 84 ? -16.322 -4.944 17.853 1.00 91.69 84 PRO A N 1
ATOM 616 C CA . PRO A 1 84 ? -17.576 -4.764 18.591 1.00 91.69 84 PRO A CA 1
ATOM 617 C C . PRO A 1 84 ? -17.673 -3.460 19.396 1.00 91.69 84 PRO A C 1
ATOM 619 O O . PRO A 1 84 ? -18.779 -3.025 19.708 1.00 91.69 84 PRO A O 1
ATOM 622 N N . VAL A 1 85 ? -16.539 -2.853 19.757 1.00 93.25 85 VAL A N 1
ATOM 623 C CA . VAL A 1 85 ? -16.462 -1.655 20.601 1.00 93.25 85 VAL A CA 1
ATOM 624 C C . VAL A 1 85 ? -16.253 -0.403 19.756 1.00 93.25 85 VAL A C 1
ATOM 626 O O . VAL A 1 85 ? -16.986 0.571 19.911 1.00 93.25 85 VAL A O 1
ATOM 629 N N . VAL A 1 86 ? -15.258 -0.407 18.861 1.00 89.31 86 VAL A N 1
ATOM 630 C CA . VAL A 1 86 ? -14.892 0.791 18.073 1.00 89.31 86 VAL A CA 1
ATOM 631 C C . VAL A 1 86 ? -15.540 0.845 16.686 1.00 89.31 86 VAL A C 1
ATOM 633 O O . VAL A 1 86 ? -15.468 1.872 16.010 1.00 89.31 86 VAL A O 1
ATOM 636 N N . GLY A 1 87 ? -16.203 -0.231 16.260 1.00 90.44 87 GLY A N 1
ATOM 637 C CA . GLY A 1 87 ? -16.877 -0.325 14.971 1.00 90.44 87 GLY A CA 1
ATOM 638 C C . GLY A 1 87 ? -15.937 -0.682 13.819 1.00 90.44 87 GLY A C 1
ATOM 639 O O . GLY A 1 87 ? -14.941 -1.389 13.976 1.00 90.44 87 GLY A O 1
ATOM 640 N N . LYS A 1 88 ? -16.279 -0.227 12.610 1.00 91.00 88 LYS A N 1
ATOM 641 C CA . LYS A 1 88 ? -15.559 -0.585 11.381 1.00 91.00 88 LYS A CA 1
ATOM 642 C C . LYS A 1 88 ? -14.201 0.115 11.295 1.00 91.00 88 LYS A C 1
ATOM 644 O O . LYS A 1 88 ? -14.121 1.322 11.077 1.00 91.00 88 LYS A O 1
ATOM 649 N N . LEU A 1 89 ? -13.136 -0.675 11.353 1.00 91.69 89 LEU A N 1
ATOM 650 C CA . LEU A 1 89 ? -11.759 -0.246 11.155 1.00 91.69 89 LEU A CA 1
ATOM 651 C C . LEU A 1 89 ? -11.299 -0.617 9.750 1.00 91.69 89 LEU A C 1
ATOM 653 O O . LEU A 1 89 ? -11.499 -1.735 9.279 1.00 91.69 89 LEU A O 1
ATOM 657 N N . THR A 1 90 ? -10.683 0.333 9.055 1.00 90.38 90 THR A N 1
ATOM 658 C CA . THR A 1 90 ? -10.139 0.135 7.707 1.00 90.38 90 THR A CA 1
ATOM 659 C C . THR A 1 90 ? -8.730 0.703 7.672 1.00 90.38 90 THR A C 1
ATOM 661 O O . THR A 1 90 ? -8.545 1.911 7.802 1.00 90.38 90 THR A O 1
ATOM 664 N N . ALA A 1 91 ? -7.741 -0.167 7.499 1.00 90.50 91 ALA A N 1
ATOM 665 C CA . ALA A 1 91 ? -6.345 0.212 7.367 1.00 90.50 91 ALA A CA 1
ATOM 666 C C . ALA A 1 91 ? -5.971 0.310 5.888 1.00 90.50 91 ALA A C 1
ATOM 668 O O . ALA A 1 91 ? -6.196 -0.623 5.119 1.00 90.50 91 ALA A O 1
ATOM 669 N N . ARG A 1 92 ? -5.398 1.446 5.496 1.00 90.31 92 ARG A N 1
ATOM 670 C CA . ARG A 1 92 ? -4.879 1.714 4.153 1.00 90.31 92 ARG A CA 1
ATOM 671 C C . ARG A 1 92 ? -3.515 2.355 4.311 1.00 90.31 92 ARG A C 1
ATOM 673 O O . ARG A 1 92 ? -3.340 3.170 5.213 1.00 90.31 92 ARG A O 1
ATOM 680 N N . SER A 1 93 ? -2.582 2.021 3.435 1.00 91.06 93 SER A N 1
ATOM 681 C CA . SER A 1 93 ? -1.228 2.571 3.502 1.00 91.06 93 SER A CA 1
ATOM 682 C C . SER A 1 93 ? -0.771 3.040 2.136 1.00 91.06 93 SER A C 1
ATOM 684 O O . SER A 1 93 ? -1.036 2.373 1.140 1.00 91.06 93 SER A O 1
ATOM 686 N N . ALA A 1 94 ? -0.063 4.163 2.102 1.00 90.44 94 ALA A N 1
ATOM 687 C CA . ALA A 1 94 ? 0.628 4.644 0.918 1.00 90.44 94 ALA A CA 1
ATOM 688 C C . ALA A 1 94 ? 2.131 4.682 1.168 1.00 90.44 94 ALA A C 1
ATOM 690 O O . ALA A 1 94 ? 2.576 4.985 2.274 1.00 90.44 94 ALA A O 1
ATOM 691 N N . PHE A 1 95 ? 2.903 4.378 0.134 1.00 90.81 95 PHE A N 1
ATOM 692 C CA . PHE A 1 95 ? 4.356 4.350 0.194 1.00 90.81 95 PHE A CA 1
ATOM 693 C C . PHE A 1 95 ? 4.960 4.710 -1.161 1.00 90.81 95 PHE A C 1
ATOM 695 O O . PHE A 1 95 ? 4.311 4.623 -2.206 1.00 90.81 95 PHE A O 1
ATOM 702 N N . ARG A 1 96 ? 6.224 5.126 -1.131 1.00 89.88 96 ARG A N 1
ATOM 703 C CA . ARG A 1 96 ? 7.028 5.420 -2.319 1.00 89.88 96 ARG A CA 1
ATOM 704 C C . ARG A 1 96 ? 7.979 4.273 -2.588 1.00 89.88 96 ARG A C 1
ATOM 706 O O . ARG A 1 96 ? 8.376 3.561 -1.669 1.00 89.88 96 ARG A O 1
ATOM 713 N N . LEU A 1 97 ? 8.343 4.114 -3.852 1.00 89.62 97 LEU A N 1
ATOM 714 C CA . LEU A 1 97 ? 9.402 3.196 -4.231 1.00 89.62 97 LEU A CA 1
ATOM 715 C C . LEU A 1 97 ? 10.723 3.961 -4.222 1.00 89.62 97 LEU A C 1
ATOM 717 O O . LEU A 1 97 ? 10.834 5.027 -4.827 1.00 89.62 97 LEU A O 1
ATOM 721 N N . ALA A 1 98 ? 11.709 3.407 -3.527 1.00 89.50 98 ALA A N 1
ATOM 722 C CA . ALA A 1 98 ? 13.078 3.878 -3.617 1.00 89.50 98 ALA A CA 1
ATOM 723 C C . ALA A 1 98 ? 13.748 3.219 -4.823 1.00 89.50 98 ALA A C 1
ATOM 725 O O . ALA A 1 98 ? 13.681 1.998 -4.994 1.00 89.50 98 ALA A O 1
ATOM 726 N N . LEU A 1 99 ? 14.398 4.030 -5.647 1.00 90.00 99 LEU A N 1
ATOM 727 C CA . LEU A 1 99 ? 15.215 3.584 -6.754 1.00 90.00 99 LEU A CA 1
ATOM 728 C C . LEU A 1 99 ? 16.663 3.442 -6.250 1.00 90.00 99 LEU A C 1
ATOM 730 O O . LEU A 1 99 ? 17.325 4.456 -6.037 1.00 90.00 99 LEU A O 1
ATOM 734 N N . PRO A 1 100 ? 17.182 2.216 -6.035 1.00 83.69 100 PRO A N 1
ATOM 735 C CA . PRO A 1 100 ? 18.540 2.028 -5.513 1.00 83.69 100 PRO A CA 1
ATOM 736 C C . PRO A 1 100 ? 19.629 2.519 -6.483 1.00 83.69 100 PRO A C 1
ATOM 738 O O . PRO A 1 100 ? 20.762 2.752 -6.075 1.00 83.69 100 PRO A O 1
ATOM 741 N N . GLY A 1 101 ? 19.286 2.681 -7.761 1.00 87.12 101 GLY A N 1
ATOM 742 C CA . GLY A 1 101 ? 20.113 3.244 -8.821 1.00 87.12 101 GLY A CA 1
ATOM 743 C C . GLY A 1 101 ? 19.314 3.300 -10.123 1.00 87.12 101 GLY A C 1
ATOM 744 O O . GLY A 1 101 ? 18.259 2.671 -10.214 1.00 87.12 101 GLY A O 1
ATOM 745 N N . GLY A 1 102 ? 19.796 4.044 -11.120 1.00 87.75 102 GLY A N 1
ATOM 746 C CA . GLY A 1 102 ? 19.080 4.238 -12.385 1.00 87.75 102 GLY A CA 1
ATOM 747 C C . GLY A 1 102 ? 18.576 2.929 -13.002 1.00 87.75 102 GLY A C 1
ATOM 748 O O . GLY A 1 102 ? 19.306 1.941 -13.099 1.00 87.75 102 GLY A O 1
ATOM 749 N N . TYR A 1 103 ? 17.311 2.917 -13.418 1.00 90.56 103 TYR A N 1
ATOM 750 C CA . TYR A 1 103 ? 16.691 1.761 -14.050 1.00 90.56 103 TYR A CA 1
ATOM 751 C C . TYR A 1 103 ? 16.975 1.764 -15.555 1.00 90.56 103 TYR A C 1
ATOM 753 O O . TYR A 1 103 ? 16.269 2.401 -16.338 1.00 90.56 103 TYR A O 1
ATOM 761 N N . ALA A 1 104 ? 18.009 1.019 -15.949 1.00 91.00 104 ALA A N 1
ATOM 762 C CA . ALA A 1 104 ? 18.443 0.848 -17.335 1.00 91.00 104 ALA A CA 1
ATOM 763 C C . ALA A 1 104 ? 18.314 -0.630 -17.768 1.00 91.00 104 ALA A C 1
ATOM 765 O O . ALA A 1 104 ? 19.287 -1.384 -17.704 1.00 91.00 104 ALA A O 1
ATOM 766 N N . PRO A 1 105 ? 17.108 -1.089 -18.146 1.00 91.81 105 PRO A N 1
ATOM 767 C CA . PRO A 1 105 ? 16.893 -2.449 -18.631 1.00 91.81 105 PRO A CA 1
ATOM 768 C C . PRO A 1 105 ? 17.504 -2.664 -20.025 1.00 91.81 105 PRO A C 1
ATOM 770 O O . PRO A 1 105 ? 17.639 -1.724 -20.808 1.00 91.81 105 PRO A O 1
ATOM 773 N N . ASP A 1 106 ? 17.796 -3.923 -20.364 1.00 93.50 106 ASP A N 1
ATOM 774 C CA . ASP A 1 106 ? 18.280 -4.308 -21.696 1.00 93.50 106 ASP A CA 1
ATOM 775 C C . ASP A 1 106 ? 17.288 -3.855 -22.797 1.00 93.50 106 ASP A C 1
ATOM 777 O O . ASP A 1 106 ? 16.077 -4.096 -22.668 1.00 93.50 106 ASP A O 1
ATOM 781 N N . PRO A 1 107 ? 17.751 -3.229 -23.899 1.00 91.19 107 PRO A N 1
ATOM 782 C CA . PRO A 1 107 ? 16.899 -2.824 -25.018 1.00 91.19 107 PRO A CA 1
ATOM 783 C C . PRO A 1 107 ? 16.052 -3.957 -25.616 1.00 91.19 107 PRO A C 1
ATOM 785 O O . PRO A 1 107 ? 14.959 -3.703 -26.127 1.00 91.19 107 PRO A O 1
ATOM 788 N N . THR A 1 108 ? 16.506 -5.204 -25.516 1.00 94.69 108 THR A N 1
ATOM 789 C CA . THR A 1 108 ? 15.824 -6.411 -26.002 1.00 94.69 108 THR A CA 1
ATOM 790 C C . THR A 1 108 ? 14.872 -7.032 -24.978 1.00 94.69 108 THR A C 1
ATOM 792 O O . THR A 1 108 ? 14.052 -7.870 -25.346 1.00 94.69 108 THR A O 1
ATOM 795 N N . ALA A 1 109 ? 14.904 -6.597 -23.711 1.00 94.31 109 ALA A N 1
ATOM 796 C CA . ALA A 1 109 ? 14.077 -7.175 -22.653 1.00 94.31 109 ALA A CA 1
ATOM 797 C C . ALA A 1 109 ? 12.578 -7.075 -22.973 1.00 94.31 109 ALA A C 1
ATOM 799 O O . ALA A 1 109 ? 12.098 -6.054 -23.471 1.00 94.31 109 ALA A O 1
ATOM 800 N N . ILE A 1 110 ? 11.810 -8.106 -22.633 1.00 95.19 110 ILE A N 1
ATOM 801 C CA . ILE A 1 110 ? 10.351 -8.123 -22.776 1.00 95.19 110 ILE A CA 1
ATOM 802 C C . ILE A 1 110 ? 9.746 -8.345 -21.392 1.00 95.19 110 ILE A C 1
ATOM 804 O O . ILE A 1 110 ? 10.166 -9.233 -20.655 1.00 95.19 110 ILE A O 1
ATOM 808 N N . CYS A 1 111 ? 8.766 -7.518 -21.022 1.00 94.19 111 CYS A N 1
ATOM 809 C CA . CYS A 1 111 ? 8.031 -7.699 -19.775 1.00 94.19 111 CYS A CA 1
ATOM 810 C C . CYS A 1 111 ? 6.997 -8.812 -19.973 1.00 94.19 111 CYS A C 1
ATOM 812 O O . CYS A 1 111 ? 6.057 -8.638 -20.755 1.00 94.19 111 CYS A O 1
ATOM 814 N N . ASP A 1 112 ? 7.201 -9.928 -19.274 1.00 93.81 112 ASP A N 1
ATOM 815 C CA . ASP A 1 112 ? 6.272 -11.063 -19.204 1.00 93.81 112 ASP A CA 1
ATOM 816 C C . ASP A 1 112 ? 5.331 -10.946 -17.992 1.00 93.81 112 ASP A C 1
ATOM 818 O O . ASP A 1 112 ? 4.118 -11.097 -18.106 1.00 93.81 112 ASP A O 1
ATOM 822 N N . SER A 1 113 ? 5.866 -10.565 -16.827 1.00 92.44 113 SER A N 1
ATOM 823 C CA . SER A 1 113 ? 5.072 -10.321 -15.620 1.00 92.44 113 SER A CA 1
ATOM 824 C C . SER A 1 113 ? 5.690 -9.252 -14.722 1.00 92.44 113 SER A C 1
ATOM 826 O O . SER A 1 113 ? 6.875 -8.924 -14.815 1.00 92.44 113 SER A O 1
ATOM 828 N N . ILE A 1 114 ? 4.864 -8.695 -13.839 1.00 93.12 114 ILE A N 1
ATOM 829 C CA . ILE A 1 114 ? 5.276 -7.768 -12.788 1.00 93.12 114 ILE A CA 1
ATOM 830 C C . ILE A 1 114 ? 4.558 -8.146 -11.489 1.00 93.12 114 ILE A C 1
ATOM 832 O O . ILE A 1 114 ? 3.397 -8.551 -11.481 1.00 93.12 114 ILE A O 1
ATOM 836 N N . THR A 1 115 ? 5.267 -8.096 -10.365 1.00 92.94 115 THR A N 1
ATOM 837 C CA . THR A 1 115 ? 4.726 -8.492 -9.060 1.00 92.94 115 THR A CA 1
ATOM 838 C C . THR A 1 115 ? 5.299 -7.598 -7.979 1.00 92.94 115 THR A C 1
ATOM 840 O O . THR A 1 115 ? 6.515 -7.474 -7.850 1.00 92.94 115 THR A O 1
ATOM 843 N N . LEU A 1 116 ? 4.420 -7.019 -7.170 1.00 92.00 116 LEU A N 1
ATOM 844 C CA . LEU A 1 116 ? 4.786 -6.330 -5.945 1.00 92.00 116 LEU A CA 1
ATOM 845 C C . LEU A 1 116 ? 4.955 -7.364 -4.826 1.00 92.00 116 LEU A C 1
ATOM 847 O O . LEU A 1 116 ? 4.048 -8.148 -4.548 1.00 92.00 116 LEU A O 1
ATOM 851 N N . ILE A 1 117 ? 6.124 -7.384 -4.191 1.00 91.88 117 ILE A N 1
ATOM 852 C CA . ILE A 1 117 ? 6.437 -8.315 -3.104 1.00 91.88 117 ILE A CA 1
ATOM 853 C C . ILE A 1 117 ? 6.539 -7.519 -1.809 1.00 91.88 117 ILE A C 1
ATOM 855 O O . ILE A 1 117 ? 7.384 -6.641 -1.684 1.00 91.88 117 ILE A O 1
ATOM 859 N N . LEU A 1 118 ? 5.689 -7.851 -0.843 1.00 90.56 118 LEU A N 1
ATOM 860 C CA . LEU A 1 118 ? 5.659 -7.244 0.486 1.00 90.56 118 LEU A CA 1
ATOM 861 C C . LEU A 1 118 ? 5.929 -8.322 1.535 1.00 90.56 118 LEU A C 1
ATOM 863 O O . LEU A 1 118 ? 5.580 -9.490 1.348 1.00 90.56 118 LEU A O 1
ATOM 867 N N . LYS A 1 119 ? 6.548 -7.951 2.656 1.00 91.19 119 LYS A N 1
ATOM 868 C CA . LYS A 1 119 ? 6.853 -8.885 3.746 1.00 91.19 119 LYS A CA 1
ATOM 869 C C . LYS A 1 119 ? 5.901 -8.643 4.916 1.00 91.19 119 LYS A C 1
ATOM 871 O O . LYS A 1 119 ? 6.035 -7.619 5.581 1.00 91.19 119 LYS A O 1
ATOM 876 N N . PRO A 1 120 ? 4.964 -9.558 5.213 1.00 90.06 120 PRO A N 1
ATOM 877 C CA . PRO A 1 120 ? 4.153 -9.444 6.416 1.00 90.06 120 PRO A CA 1
ATOM 878 C C . PRO A 1 120 ? 5.021 -9.496 7.676 1.00 90.06 120 PRO A C 1
ATOM 880 O O . PRO A 1 120 ? 5.940 -10.310 7.774 1.00 90.06 120 PRO A O 1
ATOM 883 N N . ASN A 1 121 ? 4.717 -8.641 8.648 1.00 89.88 121 ASN A N 1
ATOM 884 C CA . ASN A 1 121 ? 5.295 -8.710 9.989 1.00 89.88 121 ASN A CA 1
ATOM 885 C C . ASN A 1 121 ? 4.402 -9.579 10.904 1.00 89.88 121 ASN A C 1
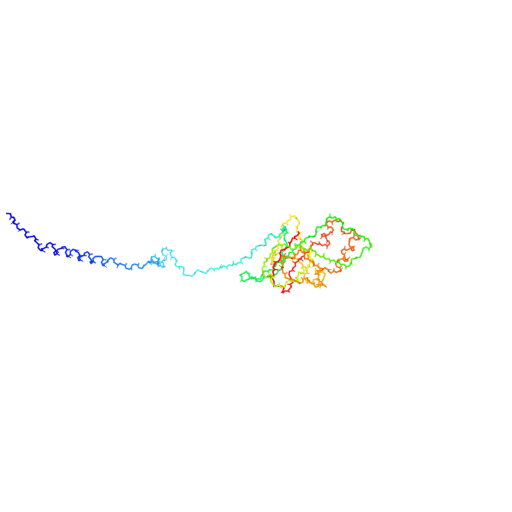ATOM 887 O O . ASN A 1 121 ? 3.486 -10.256 10.425 1.00 89.88 121 ASN A O 1
ATOM 891 N N . SER A 1 122 ? 4.659 -9.579 12.215 1.00 89.69 122 SER A N 1
ATOM 892 C CA . SER A 1 122 ? 3.871 -10.323 13.210 1.00 89.69 122 SER A CA 1
ATOM 893 C C . SER A 1 122 ? 2.553 -9.648 13.613 1.00 89.69 122 SER A C 1
ATOM 895 O O . SER A 1 122 ? 1.734 -10.280 14.276 1.00 89.69 122 SER A O 1
ATOM 897 N N . TYR A 1 123 ? 2.316 -8.393 13.221 1.00 91.75 123 TYR A N 1
ATOM 898 C CA . TYR A 1 123 ? 1.151 -7.624 13.650 1.00 91.75 123 TYR A CA 1
ATOM 899 C C . TYR A 1 123 ? -0.127 -8.104 12.961 1.00 91.75 123 TYR A C 1
ATOM 901 O O . TYR A 1 123 ? -0.230 -8.086 11.730 1.00 91.75 123 TYR A O 1
ATOM 909 N N . ARG A 1 124 ? -1.116 -8.507 13.756 1.00 91.62 124 ARG A N 1
ATOM 910 C CA . ARG A 1 124 ? -2.440 -8.945 13.308 1.00 91.62 124 ARG A CA 1
ATOM 911 C C . ARG A 1 124 ? -3.486 -8.393 14.266 1.00 91.62 124 ARG A C 1
ATOM 913 O O . ARG A 1 124 ? -3.324 -8.527 15.475 1.00 91.62 124 ARG A O 1
ATOM 920 N N . TYR A 1 125 ? -4.548 -7.807 13.732 1.00 92.88 125 TYR A N 1
ATOM 921 C CA . TYR A 1 125 ? -5.667 -7.308 14.525 1.00 92.88 125 TYR A CA 1
ATOM 922 C C . TYR A 1 125 ? -7.007 -7.634 13.851 1.00 92.88 125 TYR A C 1
ATOM 924 O O . TYR A 1 125 ? -7.247 -7.204 12.724 1.00 92.88 125 TYR A O 1
ATOM 932 N N . GLY A 1 126 ? -7.858 -8.408 14.525 1.00 91.62 126 GLY A N 1
ATOM 933 C CA . GLY A 1 126 ? -9.120 -8.929 13.988 1.00 91.62 126 GLY A CA 1
ATOM 934 C C . GLY A 1 126 ? -9.148 -10.458 13.897 1.00 91.62 126 GLY A C 1
ATOM 935 O O . GLY A 1 126 ? -8.400 -11.149 14.592 1.00 91.62 126 GLY A O 1
ATOM 936 N N . ASP A 1 127 ? -10.019 -10.994 13.042 1.00 89.62 127 ASP A N 1
ATOM 937 C CA . ASP A 1 127 ? -10.256 -12.436 12.919 1.00 89.62 127 ASP A CA 1
ATOM 938 C C . ASP A 1 127 ? -9.339 -13.089 11.874 1.00 89.62 127 ASP A C 1
ATOM 940 O O . ASP A 1 127 ? -9.579 -13.029 10.664 1.00 89.62 127 ASP A O 1
ATOM 944 N N . THR A 1 128 ? -8.280 -13.750 12.352 1.00 89.19 128 THR A N 1
ATOM 945 C CA . THR A 1 128 ? -7.281 -14.422 11.496 1.00 89.19 128 THR A CA 1
ATOM 946 C C . THR A 1 128 ? -7.766 -15.747 10.900 1.00 89.19 128 THR A C 1
ATOM 948 O O . THR A 1 128 ? -7.078 -16.338 10.057 1.00 89.19 128 THR A O 1
ATOM 951 N N . THR A 1 129 ? -8.934 -16.238 11.327 1.00 88.38 129 THR A N 1
ATOM 952 C CA . THR A 1 129 ? -9.535 -17.475 10.816 1.00 88.38 129 THR A CA 1
ATOM 953 C C . THR A 1 129 ? -10.295 -17.243 9.514 1.00 88.38 129 THR A C 1
ATOM 955 O O . THR A 1 129 ? -10.390 -18.168 8.699 1.00 88.38 129 THR A O 1
ATOM 958 N N . LYS A 1 130 ? -10.749 -16.007 9.269 1.00 87.62 130 LYS A N 1
ATOM 959 C CA . LYS A 1 130 ? -11.376 -15.601 8.012 1.00 87.62 130 LYS A CA 1
ATOM 960 C C . LYS A 1 130 ? -10.357 -15.540 6.878 1.00 87.62 130 LYS A C 1
ATOM 962 O O . LYS A 1 130 ? -9.187 -15.192 7.049 1.00 87.62 130 LYS A O 1
ATOM 967 N N . THR A 1 131 ? -10.817 -15.919 5.691 1.00 85.94 131 THR A N 1
ATOM 968 C CA . THR A 1 131 ? -10.026 -15.785 4.466 1.00 85.94 131 THR A CA 1
ATOM 969 C C . THR A 1 131 ? -10.172 -14.356 3.964 1.00 85.94 131 THR A C 1
ATOM 971 O O . THR A 1 131 ? -11.263 -13.960 3.568 1.00 85.94 131 THR A O 1
ATOM 974 N N . GLN A 1 132 ? -9.069 -13.619 3.958 1.00 81.00 132 GLN A N 1
ATOM 975 C CA . GLN A 1 132 ? -8.960 -12.235 3.508 1.00 81.00 132 GLN A CA 1
ATOM 976 C C . GLN A 1 132 ? -7.950 -12.178 2.373 1.00 81.00 132 GLN A C 1
ATOM 978 O O . GLN A 1 132 ? -6.954 -12.903 2.358 1.00 81.00 132 GLN A O 1
ATOM 983 N N . ALA A 1 133 ? -8.241 -11.408 1.348 1.00 65.38 133 ALA A N 1
ATOM 984 C CA . ALA A 1 133 ? -7.758 -11.841 0.049 1.00 65.38 133 ALA A CA 1
ATOM 985 C C . ALA A 1 133 ? -7.441 -10.761 -0.947 1.00 65.38 133 ALA A C 1
ATOM 987 O O . ALA A 1 133 ? -6.780 -11.018 -1.947 1.00 65.38 133 ALA A O 1
ATOM 988 N N . LEU A 1 134 ? -7.985 -9.583 -0.733 1.00 65.75 134 LEU A N 1
ATOM 989 C CA . LEU A 1 134 ? -8.143 -8.656 -1.822 1.00 65.75 134 LEU A CA 1
ATOM 990 C C . LEU A 1 134 ? -7.505 -7.373 -1.317 1.00 65.75 134 LEU A C 1
ATOM 992 O O . LEU A 1 134 ? -8.131 -6.519 -0.707 1.00 65.75 134 LEU A O 1
ATOM 996 N N . VAL A 1 135 ? -6.173 -7.364 -1.431 1.00 80.25 135 VAL A N 1
ATOM 997 C CA . VAL A 1 135 ? -5.368 -6.155 -1.304 1.00 80.25 135 VAL A CA 1
ATOM 998 C C . VAL A 1 135 ? -5.317 -5.554 -2.693 1.00 80.25 135 VAL A C 1
ATOM 1000 O O . VAL A 1 135 ? -4.681 -6.102 -3.595 1.00 80.25 135 VAL A O 1
ATOM 1003 N N . GLU A 1 136 ? -6.032 -4.461 -2.874 1.00 88.19 136 GLU A N 1
ATOM 1004 C CA . GLU A 1 136 ? -5.982 -3.685 -4.099 1.00 88.19 136 GLU A CA 1
ATOM 1005 C C . GLU A 1 136 ? -4.741 -2.797 -4.061 1.00 88.19 136 GLU A C 1
ATOM 1007 O O . GLU A 1 136 ? -4.406 -2.212 -3.025 1.00 88.19 136 GLU A O 1
ATOM 1012 N N . VAL A 1 137 ? -4.042 -2.723 -5.190 1.00 90.62 137 VAL A N 1
ATOM 1013 C CA . VAL A 1 137 ? -2.868 -1.870 -5.356 1.00 90.62 137 VAL A CA 1
ATOM 1014 C C . VAL A 1 137 ? -3.254 -0.737 -6.284 1.00 90.62 137 VAL A C 1
ATOM 1016 O O . VAL A 1 137 ? -3.510 -0.960 -7.460 1.00 90.62 137 VAL A O 1
ATOM 1019 N N . HIS A 1 138 ? -3.263 0.481 -5.767 1.00 90.75 138 HIS A N 1
ATOM 1020 C CA . HIS A 1 138 ? -3.613 1.681 -6.512 1.00 90.75 138 HIS A CA 1
ATOM 1021 C C . HIS A 1 138 ? -2.389 2.571 -6.720 1.00 90.75 138 HIS A C 1
ATOM 1023 O O . HIS A 1 138 ? -1.489 2.618 -5.881 1.00 90.75 138 HIS A O 1
ATOM 1029 N N . LYS A 1 139 ? -2.351 3.332 -7.814 1.00 90.06 139 LYS A N 1
ATOM 1030 C CA . LYS A 1 139 ? -1.405 4.448 -7.956 1.00 90.06 139 LYS A CA 1
ATOM 1031 C C . LYS A 1 139 ? -1.815 5.605 -7.051 1.00 90.06 139 LYS A C 1
ATOM 1033 O O . LYS A 1 139 ? -2.984 5.993 -7.017 1.00 90.06 139 LYS A O 1
ATOM 1038 N N . LEU A 1 140 ? -0.841 6.198 -6.367 1.00 88.88 140 LEU A N 1
ATOM 1039 C CA . LEU A 1 140 ? -1.054 7.436 -5.625 1.00 88.88 140 LEU A CA 1
ATOM 1040 C C . LEU A 1 140 ? -1.310 8.595 -6.601 1.00 88.88 140 LEU A C 1
ATOM 1042 O O . LEU A 1 140 ? -0.628 8.729 -7.621 1.00 88.88 140 LEU A O 1
ATOM 1046 N N . SER A 1 141 ? -2.288 9.442 -6.288 1.00 85.94 141 SER A N 1
ATOM 1047 C CA . SER A 1 141 ? -2.596 10.630 -7.081 1.00 85.94 141 SER A CA 1
ATOM 1048 C C . SER A 1 141 ? -1.457 11.643 -7.012 1.00 85.94 141 SER A C 1
ATOM 1050 O O . SER A 1 141 ? -0.929 11.941 -5.938 1.00 85.94 141 SER A O 1
ATOM 1052 N N . ARG A 1 142 ? -1.132 12.250 -8.159 1.00 79.81 142 ARG A N 1
ATOM 1053 C CA . ARG A 1 142 ? -0.146 13.341 -8.256 1.00 79.81 142 ARG A CA 1
ATOM 1054 C C . ARG A 1 142 ? -0.521 14.571 -7.433 1.00 79.81 142 ARG A C 1
ATOM 1056 O O . ARG A 1 142 ? 0.365 15.325 -7.054 1.00 79.81 142 ARG A O 1
ATOM 1063 N N . ASN A 1 143 ? -1.805 14.755 -7.132 1.00 77.12 143 ASN A N 1
ATOM 1064 C CA . ASN A 1 143 ? -2.283 15.903 -6.360 1.00 77.12 143 ASN A CA 1
ATOM 1065 C C . ASN A 1 143 ? -2.061 15.731 -4.849 1.00 77.12 143 ASN A C 1
ATOM 1067 O O . ASN A 1 143 ? -2.173 16.698 -4.102 1.00 77.12 143 ASN A O 1
ATOM 1071 N N . THR A 1 144 ? -1.744 14.516 -4.393 1.00 76.81 144 THR A N 1
ATOM 1072 C CA . THR A 1 144 ? -1.493 14.197 -2.981 1.00 76.81 144 THR A CA 1
ATOM 1073 C C . THR A 1 144 ? -0.194 13.394 -2.827 1.00 76.81 144 THR A C 1
ATOM 1075 O O . THR A 1 144 ? -0.239 12.236 -2.401 1.00 76.81 144 THR A O 1
ATOM 1078 N N . PRO A 1 145 ? 0.969 13.957 -3.207 1.00 74.00 145 PRO A N 1
ATOM 1079 C CA . PRO A 1 145 ? 2.237 13.251 -3.104 1.00 74.00 145 PRO A CA 1
ATOM 1080 C C . PRO A 1 145 ? 2.653 13.088 -1.637 1.00 74.00 145 PRO A C 1
ATOM 1082 O O . PRO A 1 145 ? 2.408 13.958 -0.800 1.00 74.00 145 PRO A O 1
ATOM 1085 N N . ILE A 1 146 ? 3.333 11.983 -1.325 1.00 81.88 146 ILE A N 1
ATOM 1086 C CA . ILE A 1 146 ? 3.949 11.787 -0.007 1.00 81.88 146 ILE A CA 1
ATOM 1087 C C . ILE A 1 146 ? 5.162 12.715 0.088 1.00 81.88 146 ILE A C 1
ATOM 1089 O O . ILE A 1 146 ? 6.118 12.572 -0.679 1.00 81.88 146 ILE A O 1
ATOM 1093 N N . SER A 1 147 ? 5.128 13.657 1.030 1.00 79.88 147 SER A N 1
ATOM 1094 C CA . SER A 1 147 ? 6.230 14.595 1.256 1.00 79.88 147 SER A CA 1
ATOM 1095 C C . SER A 1 147 ? 7.454 13.887 1.846 1.00 79.88 147 SER A C 1
ATOM 1097 O O . SER A 1 147 ? 7.317 13.054 2.740 1.00 79.88 147 SER A O 1
ATOM 1099 N N . THR A 1 148 ? 8.654 14.234 1.369 1.00 75.50 148 THR A N 1
ATOM 1100 C CA . THR A 1 148 ? 9.934 13.752 1.928 1.00 75.50 148 THR A CA 1
ATOM 1101 C C . THR A 1 148 ? 10.464 14.622 3.063 1.00 75.50 148 THR A C 1
ATOM 1103 O O . THR A 1 148 ? 11.271 14.162 3.862 1.00 75.50 148 THR A O 1
ATOM 1106 N N . THR A 1 149 ? 10.041 15.885 3.130 1.00 78.31 149 THR A N 1
ATOM 1107 C CA . THR A 1 149 ? 10.599 16.891 4.050 1.00 78.31 149 THR A CA 1
ATOM 1108 C C . THR A 1 149 ? 9.631 17.301 5.149 1.00 78.31 149 THR A C 1
ATOM 1110 O O . THR A 1 149 ? 10.044 17.877 6.152 1.00 78.31 149 THR A O 1
ATOM 1113 N N . LYS A 1 150 ? 8.335 17.028 4.971 1.00 81.50 150 LYS A N 1
ATOM 1114 C CA . LYS A 1 150 ? 7.277 17.408 5.908 1.00 81.50 150 LYS A CA 1
ATOM 1115 C C . LYS A 1 150 ? 6.472 16.190 6.312 1.00 81.50 150 LYS A C 1
ATOM 1117 O O . LYS A 1 150 ? 6.285 15.268 5.518 1.00 81.50 150 LYS A O 1
ATOM 1122 N N . TYR A 1 151 ? 5.916 16.244 7.516 1.00 81.00 151 TYR A N 1
ATOM 1123 C CA . TYR A 1 151 ? 4.903 15.284 7.917 1.00 81.00 151 TYR A CA 1
ATOM 1124 C C . TYR A 1 151 ? 3.727 15.335 6.939 1.00 81.00 151 TYR A C 1
ATOM 1126 O O . TYR A 1 151 ? 3.204 16.400 6.616 1.00 81.00 151 TYR A O 1
ATOM 1134 N N . SER A 1 152 ? 3.345 14.161 6.451 1.00 81.12 152 SER A N 1
ATOM 1135 C CA . SER A 1 152 ? 2.088 13.946 5.746 1.00 81.12 152 SER A CA 1
ATOM 1136 C C . SER A 1 152 ? 1.034 13.443 6.730 1.00 81.12 152 SER A C 1
ATOM 1138 O O . SER A 1 152 ? 1.340 12.701 7.675 1.00 81.12 152 SER A O 1
ATOM 1140 N N . TYR A 1 153 ? -0.203 13.855 6.481 1.00 82.56 153 TYR A N 1
ATOM 1141 C CA . TYR A 1 153 ? -1.368 13.585 7.308 1.00 82.56 153 TYR A CA 1
ATOM 1142 C C . TYR A 1 153 ? -2.416 12.903 6.439 1.00 82.56 153 TYR A C 1
ATOM 1144 O O . TYR A 1 153 ? -2.625 13.317 5.298 1.00 82.56 153 TYR A O 1
ATOM 1152 N N . VAL A 1 154 ? -3.066 11.870 6.969 1.00 77.31 154 VAL A N 1
ATOM 1153 C CA . VAL A 1 154 ? -4.164 11.195 6.278 1.00 77.31 154 VAL A CA 1
ATOM 1154 C C . VAL A 1 154 ? -5.349 11.080 7.222 1.00 77.31 154 VAL A C 1
ATOM 1156 O O . VAL A 1 154 ? -5.296 10.378 8.229 1.00 77.31 154 VAL A O 1
ATOM 1159 N N . ALA A 1 155 ? -6.444 11.746 6.871 1.00 76.94 155 ALA A N 1
ATOM 1160 C CA . ALA A 1 155 ? -7.722 11.620 7.555 1.00 76.94 155 ALA A CA 1
ATOM 1161 C C . ALA A 1 155 ? -8.851 11.509 6.523 1.00 76.94 155 ALA A C 1
ATOM 1163 O O . ALA A 1 155 ? -8.943 12.369 5.648 1.00 76.94 155 ALA A O 1
ATOM 1164 N N . PRO A 1 156 ? -9.769 10.528 6.635 1.00 74.12 156 PRO A N 1
ATOM 1165 C CA . PRO A 1 156 ? -10.804 10.287 5.625 1.00 74.12 156 PRO A CA 1
ATOM 1166 C C . PRO A 1 156 ? -11.656 11.506 5.241 1.00 74.12 156 PRO A C 1
ATOM 1168 O O . PRO A 1 156 ? -12.160 11.554 4.125 1.00 74.12 156 PRO A O 1
ATOM 1171 N N . ARG A 1 157 ? -11.846 12.466 6.160 1.00 75.81 157 ARG A N 1
ATOM 1172 C CA . ARG A 1 157 ? -12.707 13.645 5.960 1.00 75.81 157 ARG A CA 1
ATOM 1173 C C . ARG A 1 157 ? -11.964 14.966 5.747 1.00 75.81 157 ARG A C 1
ATOM 1175 O O . ARG A 1 157 ? -12.554 15.871 5.176 1.00 75.81 157 ARG A O 1
ATOM 1182 N N . LEU A 1 158 ? -10.728 15.093 6.232 1.00 76.31 158 LEU A N 1
ATOM 1183 C CA . LEU A 1 158 ? -9.975 16.359 6.202 1.00 76.31 158 LEU A CA 1
ATOM 1184 C C . LEU A 1 158 ? -8.888 16.328 5.127 1.00 76.31 158 LEU A C 1
ATOM 1186 O O . LEU A 1 158 ? -8.810 17.210 4.282 1.00 76.31 158 LEU A O 1
ATOM 1190 N N . THR A 1 159 ? -8.077 15.273 5.147 1.00 76.38 159 THR A N 1
ATOM 1191 C CA . THR A 1 159 ? -6.921 15.068 4.270 1.00 76.38 159 THR A CA 1
ATOM 1192 C C . THR A 1 159 ? -6.991 13.654 3.692 1.00 76.38 159 THR A C 1
ATOM 1194 O O . THR A 1 159 ? -6.245 12.764 4.109 1.00 76.38 159 THR A O 1
ATOM 1197 N N . PRO A 1 160 ? -7.958 13.376 2.795 1.00 76.00 160 PRO A N 1
ATOM 1198 C CA . PRO A 1 160 ? -8.116 12.041 2.246 1.00 76.00 160 PRO A CA 1
ATOM 1199 C C . PRO A 1 160 ? -6.872 11.653 1.448 1.00 76.00 160 PRO A C 1
ATOM 1201 O O . PRO A 1 160 ? -6.307 12.454 0.703 1.00 76.00 160 PRO A O 1
ATOM 1204 N N . MET A 1 161 ? -6.459 10.396 1.589 1.00 76.06 161 MET A N 1
ATOM 1205 C CA . MET A 1 161 ? -5.382 9.840 0.780 1.00 76.06 161 MET A CA 1
ATOM 1206 C C . MET A 1 161 ? -5.850 9.778 -0.672 1.00 76.06 161 MET A C 1
ATOM 1208 O O . MET A 1 161 ? -6.749 9.001 -0.994 1.00 76.06 161 MET A O 1
ATOM 1212 N N . GLY A 1 162 ? -5.279 10.621 -1.528 1.00 76.25 162 GLY A N 1
ATOM 1213 C CA . GLY A 1 162 ? -5.676 10.697 -2.924 1.00 76.25 162 GLY A CA 1
ATOM 1214 C C . GLY A 1 162 ? -5.129 9.508 -3.699 1.00 76.25 162 GLY A C 1
ATOM 1215 O O . GLY A 1 162 ? -3.945 9.437 -4.014 1.00 76.25 162 GLY A O 1
ATOM 1216 N N . TYR A 1 163 ? -6.007 8.580 -4.041 1.00 78.44 163 TYR A N 1
ATOM 1217 C CA . TYR A 1 163 ? -5.809 7.619 -5.117 1.00 78.44 163 TYR A CA 1
ATOM 1218 C C . TYR A 1 163 ? -7.053 7.687 -5.997 1.00 78.44 163 TYR A C 1
ATOM 1220 O O . TYR A 1 163 ? -8.156 7.933 -5.508 1.00 78.44 163 TYR A O 1
ATOM 1228 N N . ASP A 1 164 ? -6.869 7.562 -7.303 1.00 69.75 164 ASP A N 1
ATOM 1229 C CA . ASP A 1 164 ? -7.977 7.692 -8.241 1.00 69.75 164 ASP A CA 1
ATOM 1230 C C . ASP A 1 164 ? -8.720 6.358 -8.332 1.00 69.75 164 ASP A C 1
ATOM 1232 O O . ASP A 1 164 ? -8.410 5.553 -9.189 1.00 69.75 164 ASP A O 1
ATOM 1236 N N . SER A 1 165 ? -9.689 6.075 -7.464 1.00 64.62 165 SER A N 1
ATOM 1237 C CA . SER A 1 165 ? -10.448 4.813 -7.532 1.00 64.62 165 SER A CA 1
ATOM 1238 C C . SER A 1 165 ? -11.331 4.665 -8.782 1.00 64.62 165 SER A C 1
ATOM 1240 O O . SER A 1 165 ? -11.953 3.618 -8.945 1.00 64.62 165 SER A O 1
ATOM 1242 N N . THR A 1 166 ? -11.466 5.699 -9.622 1.00 58.94 166 THR A N 1
ATOM 1243 C CA . THR A 1 166 ? -12.389 5.706 -10.768 1.00 58.94 166 THR A CA 1
ATOM 1244 C C . THR A 1 166 ? -11.682 5.543 -12.113 1.00 58.94 166 THR A C 1
ATOM 1246 O O . THR A 1 166 ? -12.312 5.088 -13.068 1.00 58.94 166 THR A O 1
ATOM 1249 N N . HIS A 1 167 ? -10.383 5.841 -12.210 1.00 61.69 167 HIS A N 1
ATOM 1250 C CA . HIS A 1 167 ? -9.598 5.532 -13.405 1.00 61.69 167 HIS A CA 1
ATOM 1251 C C . HIS A 1 167 ? -9.242 4.049 -13.506 1.00 61.69 167 HIS A C 1
ATOM 1253 O O . HIS A 1 167 ? -8.640 3.472 -12.612 1.00 61.69 167 HIS A O 1
ATOM 1259 N N . VAL A 1 168 ? -9.476 3.456 -14.674 1.00 57.09 168 VAL A N 1
ATOM 1260 C CA . VAL A 1 168 ? -9.110 2.056 -14.967 1.00 57.09 168 VAL A CA 1
ATOM 1261 C C . VAL A 1 168 ? -7.593 1.811 -14.850 1.00 57.09 168 VAL A C 1
ATOM 1263 O O . VAL A 1 168 ? -7.163 0.721 -14.499 1.00 57.09 168 VAL A O 1
ATOM 1266 N N . ASP A 1 169 ? -6.773 2.842 -15.082 1.00 64.50 169 ASP A N 1
ATOM 1267 C CA . ASP A 1 169 ? -5.303 2.773 -15.026 1.00 64.50 169 ASP A CA 1
ATOM 1268 C C . ASP A 1 169 ? -4.715 2.947 -13.606 1.00 64.50 169 ASP A C 1
ATOM 1270 O O . ASP A 1 169 ? -3.484 2.902 -13.432 1.00 64.50 169 ASP A O 1
ATOM 1274 N N . SER A 1 170 ? -5.554 3.208 -12.598 1.00 80.19 170 SER A N 1
ATOM 1275 C CA . SER A 1 170 ? -5.115 3.430 -11.219 1.00 80.19 170 SER A CA 1
ATOM 1276 C C . SER A 1 170 ? -4.996 2.129 -10.430 1.00 80.19 170 SER A C 1
ATOM 1278 O O . SER A 1 170 ? -4.019 1.986 -9.696 1.00 80.19 170 SER A O 1
ATOM 1280 N N . LEU A 1 171 ? -5.935 1.194 -10.613 1.00 87.12 171 LEU A N 1
ATOM 1281 C CA . LEU A 1 171 ? -5.931 -0.127 -10.006 1.00 87.12 171 LEU A CA 1
ATOM 1282 C C . LEU A 1 171 ? -4.957 -1.001 -10.787 1.00 87.12 171 LEU A C 1
ATOM 1284 O O . LEU A 1 171 ? -5.213 -1.396 -11.917 1.00 87.12 171 LEU A O 1
ATOM 1288 N N . LEU A 1 172 ? -3.818 -1.287 -10.173 1.00 88.75 172 LEU A N 1
ATOM 1289 C CA . LEU A 1 172 ? -2.704 -1.973 -10.803 1.00 88.75 172 LEU A CA 1
ATOM 1290 C C . LEU A 1 172 ? -2.789 -3.486 -10.718 1.00 88.75 172 LEU A C 1
ATOM 1292 O O . LEU A 1 172 ? -1.879 -4.134 -11.205 1.00 88.75 172 LEU A O 1
ATOM 1296 N N . ASN A 1 173 ? -3.795 -4.067 -10.080 1.00 87.56 173 ASN A N 1
ATOM 1297 C CA . ASN A 1 173 ? -3.984 -5.515 -10.022 1.00 87.56 173 ASN A CA 1
ATOM 1298 C C . ASN A 1 173 ? -5.408 -5.924 -10.404 1.00 87.56 173 ASN A C 1
ATOM 1300 O O . ASN A 1 173 ? -5.922 -6.920 -9.902 1.00 87.56 173 ASN A O 1
ATOM 1304 N N . SER A 1 174 ? -6.036 -5.151 -11.294 1.00 81.44 174 SER A N 1
ATOM 1305 C CA . SER A 1 174 ? -7.431 -5.333 -11.705 1.00 81.44 174 SER A CA 1
ATOM 1306 C C . SER A 1 174 ? -7.671 -6.657 -12.439 1.00 81.44 174 SER A C 1
ATOM 1308 O O . SER A 1 174 ? -8.698 -7.301 -12.235 1.00 81.44 174 SER A O 1
ATOM 1310 N N . ASN A 1 175 ? -6.704 -7.101 -13.250 1.00 77.56 175 ASN A N 1
ATOM 1311 C CA . ASN A 1 175 ? -6.815 -8.321 -14.055 1.00 77.56 175 ASN A CA 1
ATOM 1312 C C . ASN A 1 175 ? -6.304 -9.565 -13.324 1.00 77.56 175 ASN A C 1
ATOM 1314 O O . ASN A 1 175 ? -6.301 -10.664 -13.883 1.00 77.56 175 ASN A O 1
ATOM 1318 N N . HIS A 1 176 ? -5.846 -9.408 -12.083 1.00 71.62 176 HIS A N 1
ATOM 1319 C CA . HIS A 1 176 ? -5.292 -10.496 -11.305 1.00 71.62 176 HIS A CA 1
ATOM 1320 C C . HIS A 1 176 ? -6.222 -10.888 -10.166 1.00 71.62 176 HIS A C 1
ATOM 1322 O O . HIS A 1 176 ? -6.743 -10.054 -9.428 1.00 71.62 176 HIS A O 1
ATOM 1328 N N . VAL A 1 177 ? -6.373 -12.197 -9.964 1.00 66.12 177 VAL A N 1
ATOM 1329 C CA . VAL A 1 177 ? -6.998 -12.710 -8.746 1.00 66.12 177 VAL A CA 1
ATOM 1330 C C . VAL A 1 177 ? -6.062 -12.377 -7.591 1.00 66.12 177 VAL A C 1
ATOM 1332 O O . VAL A 1 177 ? -4.979 -12.954 -7.471 1.00 66.12 177 VAL A O 1
ATOM 1335 N N . ALA A 1 178 ? -6.462 -11.425 -6.752 1.00 64.00 178 ALA A N 1
ATOM 1336 C CA . ALA A 1 178 ? -5.699 -11.095 -5.562 1.00 64.00 178 ALA A CA 1
ATOM 1337 C C . ALA A 1 178 ? -5.543 -12.351 -4.674 1.00 64.00 178 ALA A C 1
ATOM 1339 O O . ALA A 1 178 ? -6.471 -13.167 -4.576 1.00 64.00 178 ALA A O 1
ATOM 1340 N N . PRO A 1 179 ? -4.367 -12.555 -4.057 1.00 68.56 179 PRO A N 1
ATOM 1341 C CA . PRO A 1 179 ? -4.079 -13.777 -3.316 1.00 68.56 179 PRO A CA 1
ATOM 1342 C C . PRO A 1 179 ? -5.020 -13.931 -2.116 1.00 68.56 179 PRO A C 1
ATOM 1344 O O . PRO A 1 179 ? -4.901 -13.217 -1.122 1.00 68.56 179 PRO A O 1
ATOM 1347 N N . ARG A 1 180 ? -5.931 -14.913 -2.187 1.00 76.19 180 ARG A N 1
ATOM 1348 C CA . ARG A 1 180 ? -6.858 -15.234 -1.094 1.00 76.19 180 ARG A CA 1
ATOM 1349 C C . ARG A 1 180 ? -6.195 -16.121 -0.050 1.00 76.19 180 ARG A C 1
ATOM 1351 O O . ARG A 1 180 ? -5.718 -17.205 -0.378 1.00 76.19 180 ARG A O 1
ATOM 1358 N N . GLY A 1 181 ? -6.198 -15.705 1.217 1.00 79.38 181 GLY A N 1
ATOM 1359 C CA . GLY A 1 181 ? -5.615 -16.517 2.280 1.00 79.38 181 GLY A CA 1
ATOM 1360 C C . GLY A 1 181 ? -6.057 -16.125 3.683 1.00 79.38 181 GLY A C 1
ATOM 1361 O O . GLY A 1 181 ? -6.609 -15.065 3.929 1.00 79.38 181 GLY A O 1
ATOM 1362 N N . ARG A 1 182 ? -5.810 -17.002 4.651 1.00 85.25 182 ARG A N 1
ATOM 1363 C CA . ARG A 1 182 ? -5.920 -16.624 6.066 1.00 85.25 182 ARG A CA 1
ATOM 1364 C C . ARG A 1 182 ? -4.664 -15.863 6.465 1.00 85.25 182 ARG A C 1
ATOM 1366 O O . ARG A 1 182 ? -3.584 -16.218 5.996 1.00 85.25 182 ARG A O 1
ATOM 1373 N N . ALA A 1 183 ? -4.778 -14.888 7.363 1.00 83.56 183 ALA A N 1
ATOM 1374 C CA . ALA A 1 183 ? -3.661 -14.070 7.843 1.00 83.56 183 ALA A CA 1
ATOM 1375 C C . ALA A 1 183 ? -2.707 -14.841 8.783 1.00 83.56 183 ALA A C 1
ATOM 1377 O O . ALA A 1 183 ? -2.440 -14.434 9.913 1.00 83.56 183 ALA A O 1
ATOM 1378 N N . ARG A 1 184 ? -2.191 -15.984 8.324 1.00 82.62 184 ARG A N 1
ATOM 1379 C CA . ARG A 1 184 ? -1.387 -16.910 9.122 1.00 82.62 184 ARG A CA 1
ATOM 1380 C C . ARG A 1 184 ? -0.008 -16.314 9.437 1.00 82.62 184 ARG A C 1
ATOM 1382 O O . ARG A 1 184 ? 0.610 -15.723 8.547 1.00 82.62 184 ARG A O 1
ATOM 1389 N N . PRO A 1 185 ? 0.542 -16.560 10.639 1.00 79.56 185 PRO A N 1
ATOM 1390 C CA . PRO A 1 185 ? 1.921 -16.189 10.972 1.00 79.56 185 PRO A CA 1
ATOM 1391 C C . PRO A 1 185 ? 2.978 -16.834 10.062 1.00 79.56 185 PRO A C 1
ATOM 1393 O O . PRO A 1 185 ? 4.080 -16.317 9.921 1.00 79.56 185 PRO A O 1
ATOM 1396 N N . SER A 1 186 ? 2.649 -17.959 9.420 1.00 80.62 186 SER A N 1
ATOM 1397 C CA . SER A 1 186 ? 3.550 -18.679 8.515 1.00 80.62 186 SER A CA 1
ATOM 1398 C C . SER A 1 186 ? 3.764 -17.992 7.160 1.00 80.62 186 SER A C 1
ATOM 1400 O O . SER A 1 186 ? 4.652 -18.402 6.414 1.00 80.62 186 SER A O 1
ATOM 1402 N N . ILE A 1 187 ? 2.962 -16.980 6.806 1.00 81.31 187 ILE A N 1
ATOM 1403 C CA . ILE A 1 187 ? 3.109 -16.261 5.534 1.00 81.31 187 ILE A CA 1
ATOM 1404 C C . ILE A 1 187 ? 4.316 -15.329 5.636 1.00 81.31 187 ILE A C 1
ATOM 1406 O O . ILE A 1 187 ? 4.274 -14.311 6.322 1.00 81.31 187 ILE A O 1
ATOM 1410 N N . ARG A 1 188 ? 5.393 -15.682 4.930 1.00 84.12 188 ARG A N 1
ATOM 1411 C CA . ARG A 1 188 ? 6.645 -14.909 4.912 1.00 84.12 188 ARG A CA 1
ATOM 1412 C C . ARG A 1 188 ? 6.681 -13.832 3.833 1.00 84.12 188 ARG A C 1
ATOM 1414 O O . ARG A 1 188 ? 7.422 -12.866 3.974 1.00 84.12 188 ARG A O 1
ATOM 1421 N N . THR A 1 189 ? 5.913 -14.001 2.761 1.00 88.12 189 THR A N 1
ATOM 1422 C CA . THR A 1 189 ? 5.875 -13.082 1.622 1.00 88.12 189 THR A CA 1
ATOM 1423 C C . THR A 1 189 ? 4.452 -12.964 1.091 1.00 88.12 189 THR A C 1
ATOM 1425 O O . THR A 1 189 ? 3.729 -13.951 0.971 1.00 88.12 189 THR A O 1
ATOM 1428 N N . LEU A 1 190 ? 4.055 -11.737 0.776 1.00 87.94 190 LEU A N 1
ATOM 1429 C CA . LEU A 1 190 ? 2.820 -11.396 0.092 1.00 87.94 190 LEU A CA 1
ATOM 1430 C C . LEU A 1 190 ? 3.193 -10.968 -1.325 1.00 87.94 190 LEU A C 1
ATOM 1432 O O . LEU A 1 190 ? 3.894 -9.977 -1.512 1.00 87.94 190 LEU A O 1
ATOM 1436 N N . ARG A 1 191 ? 2.766 -11.746 -2.318 1.00 89.25 191 ARG A N 1
ATOM 1437 C CA . ARG A 1 191 ? 3.038 -11.484 -3.734 1.00 89.25 191 ARG A CA 1
ATOM 1438 C C . ARG A 1 191 ? 1.759 -10.976 -4.381 1.00 89.25 191 ARG A C 1
ATOM 1440 O O . ARG A 1 191 ? 0.796 -11.727 -4.487 1.00 89.25 191 ARG A O 1
ATOM 1447 N N . LEU A 1 192 ? 1.757 -9.716 -4.786 1.00 90.25 192 LEU A N 1
ATOM 1448 C CA . LEU A 1 192 ? 0.641 -9.050 -5.444 1.00 90.25 192 LEU A CA 1
ATOM 1449 C C . LEU A 1 192 ? 0.990 -8.904 -6.930 1.00 90.25 192 LEU A C 1
ATOM 1451 O O . LEU A 1 192 ? 1.770 -8.015 -7.282 1.00 90.25 192 LEU A O 1
ATOM 1455 N N . PRO A 1 193 ? 0.514 -9.809 -7.800 1.00 91.56 193 PRO A N 1
ATOM 1456 C CA . PRO A 1 193 ? 0.714 -9.659 -9.237 1.00 91.56 193 PRO A CA 1
ATOM 1457 C C . PRO A 1 193 ? 0.040 -8.370 -9.721 1.00 91.56 193 PRO A C 1
ATOM 1459 O O . PRO A 1 193 ? -1.068 -8.053 -9.287 1.00 91.56 193 PRO A O 1
ATOM 1462 N N . LEU A 1 194 ? 0.738 -7.624 -10.578 1.00 91.94 194 LEU A N 1
ATOM 1463 C CA . LEU A 1 194 ? 0.257 -6.367 -11.144 1.00 91.94 194 LEU A CA 1
ATOM 1464 C C . LEU A 1 194 ? 0.000 -6.516 -12.647 1.00 91.94 194 LEU A C 1
ATOM 1466 O O . LEU A 1 194 ? 0.610 -7.346 -13.318 1.00 91.94 194 LEU A O 1
ATOM 1470 N N . ASP A 1 195 ? -0.850 -5.648 -13.177 1.00 91.88 195 ASP A N 1
ATOM 1471 C CA . ASP A 1 195 ? -1.285 -5.617 -14.558 1.00 91.88 195 ASP A CA 1
ATOM 1472 C C . ASP A 1 195 ? -0.092 -5.442 -15.502 1.00 91.88 195 ASP A C 1
ATOM 1474 O O . ASP A 1 195 ? 0.712 -4.507 -15.400 1.00 91.88 195 ASP A O 1
ATOM 1478 N N . LEU A 1 196 ? -0.012 -6.330 -16.493 1.00 92.00 196 LEU A N 1
ATOM 1479 C CA . LEU A 1 196 ? 1.091 -6.371 -17.450 1.00 92.00 196 LEU A CA 1
ATOM 1480 C C . LEU A 1 196 ? 1.260 -5.057 -18.230 1.00 92.00 196 LEU A C 1
ATOM 1482 O O . LEU A 1 196 ? 2.376 -4.680 -18.590 1.00 92.00 196 LEU A O 1
ATOM 1486 N N . ALA A 1 197 ? 0.166 -4.326 -18.464 1.00 91.50 197 ALA A N 1
ATOM 1487 C CA . ALA A 1 197 ? 0.203 -3.014 -19.102 1.00 91.50 197 ALA A CA 1
ATOM 1488 C C . ALA A 1 197 ? 1.074 -2.018 -18.317 1.00 91.50 197 ALA A C 1
ATOM 1490 O O . ALA A 1 197 ? 1.858 -1.281 -18.917 1.00 91.50 197 ALA A O 1
ATOM 1491 N N . PHE A 1 198 ? 0.997 -2.031 -16.983 1.00 91.38 198 PHE A N 1
ATOM 1492 C CA . PHE A 1 198 ? 1.843 -1.198 -16.133 1.00 91.38 198 PHE A CA 1
ATOM 1493 C C . PHE A 1 198 ? 3.315 -1.617 -16.224 1.00 91.38 198 PHE A C 1
ATOM 1495 O O . PHE A 1 198 ? 4.176 -0.759 -16.424 1.00 91.38 198 PHE A 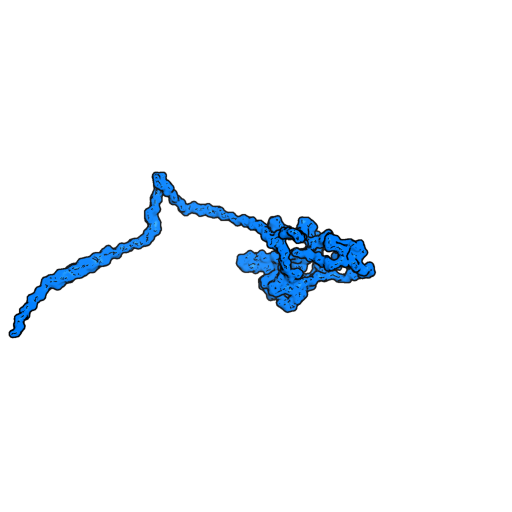O 1
ATOM 1502 N N . GLY A 1 199 ? 3.600 -2.923 -16.166 1.00 92.62 199 GLY A N 1
ATOM 1503 C CA . GLY A 1 199 ? 4.961 -3.453 -16.304 1.00 92.62 199 GLY A CA 1
ATOM 1504 C C . GLY A 1 199 ? 5.609 -3.111 -17.651 1.00 92.62 199 GLY A C 1
ATOM 1505 O O . GLY A 1 199 ? 6.748 -2.651 -17.696 1.00 92.62 199 GLY A O 1
ATOM 1506 N N . ARG A 1 200 ? 4.861 -3.234 -18.756 1.00 94.12 200 ARG A N 1
ATOM 1507 C CA . ARG A 1 200 ? 5.323 -2.844 -20.100 1.00 94.12 200 ARG A CA 1
ATOM 1508 C C . ARG A 1 200 ? 5.611 -1.348 -20.201 1.00 94.12 200 ARG A C 1
ATOM 1510 O O . ARG A 1 200 ? 6.633 -0.974 -20.774 1.00 94.12 200 ARG A O 1
ATOM 1517 N N . ARG A 1 201 ? 4.754 -0.496 -19.621 1.00 92.81 201 ARG A N 1
ATOM 1518 C CA . ARG A 1 201 ? 4.990 0.958 -19.567 1.00 92.81 201 ARG A CA 1
ATOM 1519 C C . ARG A 1 201 ? 6.254 1.279 -18.764 1.00 92.81 201 ARG A C 1
ATOM 1521 O O . ARG A 1 201 ? 7.106 2.006 -19.270 1.00 92.81 201 ARG A O 1
ATOM 1528 N N . LEU A 1 202 ? 6.429 0.682 -17.582 1.00 92.50 202 LEU A N 1
ATOM 1529 C CA . LEU A 1 202 ? 7.631 0.857 -16.756 1.00 92.50 202 LEU A CA 1
ATOM 1530 C C . LEU A 1 202 ? 8.906 0.442 -17.512 1.00 92.50 202 LEU A C 1
ATOM 1532 O O . LEU A 1 202 ? 9.865 1.208 -17.571 1.00 92.50 202 LEU A O 1
ATOM 1536 N N . LEU A 1 203 ? 8.885 -0.724 -18.165 1.00 94.44 203 LEU A N 1
ATOM 1537 C CA . LEU A 1 203 ? 10.000 -1.211 -18.978 1.00 94.44 203 LEU A CA 1
ATOM 1538 C C . LEU A 1 203 ? 10.315 -0.261 -20.144 1.00 94.44 203 LEU A C 1
ATOM 1540 O O . LEU A 1 203 ? 11.478 0.045 -20.389 1.00 94.44 203 LEU A O 1
ATOM 1544 N N . SER A 1 204 ? 9.288 0.235 -20.843 1.00 94.56 204 SER A N 1
ATOM 1545 C CA . SER A 1 204 ? 9.459 1.177 -21.957 1.00 94.56 204 SER A CA 1
ATOM 1546 C C . SER A 1 204 ? 10.093 2.501 -21.516 1.00 94.56 204 SER A C 1
ATOM 1548 O O . SER A 1 204 ? 10.961 3.027 -22.208 1.00 94.56 204 SER A O 1
ATOM 1550 N N . MET A 1 205 ? 9.726 2.999 -20.331 1.00 92.88 205 MET A N 1
ATOM 1551 C CA . MET A 1 205 ? 10.299 4.213 -19.746 1.00 92.88 205 MET A CA 1
ATOM 1552 C C . MET A 1 205 ? 11.762 4.009 -19.346 1.00 92.88 205 MET A C 1
ATOM 1554 O O . MET A 1 205 ? 12.587 4.885 -19.600 1.00 92.88 205 MET A O 1
ATOM 1558 N N . GLY A 1 206 ? 12.094 2.838 -18.794 1.00 92.88 206 GLY A N 1
ATOM 1559 C CA . GLY A 1 206 ? 13.477 2.458 -18.501 1.00 92.88 206 GLY A CA 1
ATOM 1560 C C . GLY A 1 206 ? 14.341 2.413 -19.761 1.00 92.88 206 GLY A C 1
ATOM 1561 O O . GLY A 1 206 ? 15.395 3.038 -19.807 1.00 92.88 206 GLY A O 1
ATOM 1562 N N . LYS A 1 207 ? 13.862 1.757 -20.828 1.00 93.69 207 LYS A N 1
ATOM 1563 C CA . LYS A 1 207 ? 14.571 1.706 -22.123 1.00 93.69 207 LYS A CA 1
ATOM 1564 C C . LYS A 1 207 ? 14.778 3.086 -22.749 1.00 93.69 207 LYS A C 1
ATOM 1566 O O . LYS A 1 207 ? 15.774 3.309 -23.424 1.00 93.69 207 LYS A O 1
ATOM 1571 N N . ALA A 1 208 ? 13.846 4.009 -22.522 1.00 93.44 208 ALA A N 1
ATOM 1572 C CA . ALA A 1 208 ? 13.949 5.391 -22.978 1.00 93.44 208 ALA A CA 1
ATOM 1573 C C . ALA A 1 208 ? 14.870 6.267 -22.101 1.00 93.44 208 ALA A C 1
ATOM 1575 O O . ALA A 1 208 ? 14.948 7.472 -22.334 1.00 93.44 208 ALA A O 1
ATOM 1576 N N . GLY A 1 209 ? 15.518 5.706 -21.070 1.00 91.56 209 GLY A N 1
ATOM 1577 C CA . GLY A 1 209 ? 16.380 6.447 -20.142 1.00 91.56 209 GLY A CA 1
ATOM 1578 C C . GLY A 1 209 ? 15.625 7.399 -19.207 1.00 91.56 209 GLY A C 1
ATOM 1579 O O . GLY A 1 209 ? 16.236 8.255 -18.573 1.00 91.56 209 GLY A O 1
ATOM 1580 N N . ARG A 1 210 ? 14.296 7.264 -19.105 1.00 92.38 210 ARG A N 1
ATOM 1581 C CA . ARG A 1 210 ? 13.409 8.164 -18.346 1.00 92.38 210 ARG A CA 1
ATOM 1582 C C . ARG A 1 210 ? 13.187 7.743 -16.893 1.00 92.38 210 ARG A C 1
ATOM 1584 O O . ARG A 1 210 ? 12.225 8.185 -16.284 1.00 92.38 210 ARG A O 1
ATOM 1591 N N . LEU A 1 211 ? 14.003 6.831 -16.371 1.00 93.12 211 LEU A N 1
ATOM 1592 C CA . LEU A 1 211 ? 13.962 6.346 -14.986 1.00 93.12 211 LEU A CA 1
ATOM 1593 C C . LEU A 1 211 ? 15.392 6.266 -14.432 1.00 93.12 211 LEU A C 1
ATOM 1595 O O . LEU A 1 211 ? 15.786 5.274 -13.821 1.00 93.12 211 LEU A O 1
ATOM 1599 N N . SER A 1 212 ? 16.196 7.291 -14.724 1.00 92.38 212 SER A N 1
ATOM 1600 C CA . SER A 1 212 ? 17.621 7.327 -14.379 1.00 92.38 212 SER A CA 1
ATOM 1601 C C . SER A 1 212 ? 17.851 7.826 -12.953 1.00 92.38 212 SER A C 1
ATOM 1603 O O . SER A 1 212 ? 18.821 7.431 -12.309 1.00 92.38 212 SER A O 1
ATOM 1605 N N . THR A 1 213 ? 16.947 8.666 -12.447 1.00 93.44 213 THR A N 1
ATOM 1606 C CA . THR A 1 213 ? 17.020 9.269 -11.113 1.00 93.44 213 THR A CA 1
ATOM 1607 C C . THR A 1 213 ? 15.775 8.965 -10.275 1.00 93.44 213 THR A C 1
ATOM 1609 O O . THR A 1 213 ? 14.739 8.541 -10.794 1.00 93.44 213 THR A O 1
ATOM 1612 N N . GLN A 1 214 ? 15.870 9.185 -8.959 1.00 92.19 214 GLN A N 1
ATOM 1613 C CA . GLN A 1 214 ? 14.723 9.077 -8.051 1.00 92.19 214 GLN A CA 1
ATOM 1614 C C . GLN A 1 214 ? 13.614 10.074 -8.429 1.00 92.19 214 GLN A C 1
ATOM 1616 O O . GLN A 1 214 ? 12.444 9.701 -8.426 1.00 92.19 214 GLN A O 1
ATOM 1621 N N . ASP A 1 215 ? 13.979 11.293 -8.837 1.00 91.31 215 ASP A N 1
ATOM 1622 C CA . ASP A 1 215 ? 13.023 12.324 -9.256 1.00 91.31 215 ASP A CA 1
ATOM 1623 C C . ASP A 1 215 ? 12.247 11.908 -10.517 1.00 91.31 215 ASP A C 1
ATOM 1625 O O . ASP A 1 215 ? 11.035 12.119 -10.595 1.00 91.31 215 ASP A O 1
ATOM 1629 N N . ASP A 1 216 ? 12.909 11.244 -11.474 1.00 92.44 216 ASP A N 1
ATOM 1630 C CA . ASP A 1 216 ? 12.241 10.689 -12.659 1.00 92.44 216 ASP A CA 1
ATOM 1631 C C . ASP A 1 216 ? 11.196 9.631 -12.273 1.00 92.44 216 ASP A C 1
ATOM 1633 O O . ASP A 1 216 ? 10.081 9.603 -12.810 1.00 92.44 216 ASP A O 1
ATOM 1637 N N . LEU A 1 217 ? 11.551 8.757 -11.321 1.00 91.62 217 LEU A N 1
ATOM 1638 C CA . LEU A 1 217 ? 10.641 7.738 -10.812 1.00 91.62 217 LEU A CA 1
ATOM 1639 C C . LEU A 1 217 ? 9.460 8.373 -10.080 1.00 91.62 217 LEU A C 1
ATOM 1641 O O . LEU A 1 217 ? 8.331 7.971 -10.336 1.00 91.62 217 LEU A O 1
ATOM 1645 N N . ASP A 1 218 ? 9.691 9.364 -9.221 1.00 89.50 218 ASP A N 1
ATOM 1646 C CA . ASP A 1 218 ? 8.628 10.039 -8.472 1.00 89.50 218 ASP A CA 1
ATOM 1647 C C . ASP A 1 218 ? 7.688 10.839 -9.394 1.00 89.50 218 ASP A C 1
ATOM 1649 O O . ASP A 1 218 ? 6.479 10.900 -9.155 1.00 89.50 218 ASP A O 1
ATOM 1653 N N . ALA A 1 219 ? 8.207 11.404 -10.490 1.00 88.69 219 ALA A N 1
ATOM 1654 C CA . ALA A 1 219 ? 7.401 12.091 -11.498 1.00 88.69 219 ALA A CA 1
ATOM 1655 C C . ALA A 1 219 ? 6.484 11.127 -12.276 1.00 88.69 219 ALA A C 1
ATOM 1657 O O . ALA A 1 219 ? 5.333 11.461 -12.601 1.00 88.69 219 ALA A O 1
ATOM 1658 N N . TYR A 1 220 ? 6.984 9.924 -12.578 1.00 88.44 220 TYR A N 1
ATOM 1659 C CA . TYR A 1 220 ? 6.224 8.868 -13.249 1.00 88.44 220 TYR A CA 1
ATOM 1660 C C . TYR A 1 220 ? 5.251 8.149 -12.300 1.00 88.44 220 TYR A C 1
ATOM 1662 O O . TYR A 1 220 ? 4.091 7.920 -12.653 1.00 88.44 220 TYR A O 1
ATOM 1670 N N . LEU A 1 221 ? 5.719 7.804 -11.101 1.00 89.81 221 LEU A N 1
ATOM 1671 C CA . LEU A 1 221 ? 5.021 7.048 -10.070 1.00 89.81 221 LEU A CA 1
ATOM 1672 C C . LEU A 1 221 ? 5.211 7.734 -8.702 1.00 89.81 221 LEU A C 1
ATOM 1674 O O . LEU A 1 221 ? 6.120 7.374 -7.955 1.00 89.81 221 LEU A O 1
ATOM 1678 N N . PRO A 1 222 ? 4.302 8.651 -8.319 1.00 87.94 222 PRO A N 1
ATOM 1679 C CA . PRO A 1 222 ? 4.374 9.370 -7.040 1.00 87.94 222 PRO A CA 1
ATOM 1680 C C . PRO A 1 222 ? 4.317 8.466 -5.805 1.00 87.94 222 PRO A C 1
ATOM 1682 O O . PRO A 1 222 ? 4.660 8.884 -4.700 1.00 87.94 222 PRO A O 1
ATOM 1685 N N . GLY A 1 223 ? 3.807 7.247 -5.974 1.00 90.38 223 GLY A N 1
ATOM 1686 C CA . GLY A 1 223 ? 3.681 6.246 -4.931 1.00 90.38 223 GLY A CA 1
ATOM 1687 C C . GLY A 1 223 ? 2.643 5.188 -5.281 1.00 90.38 223 GLY A C 1
ATOM 1688 O O . GLY A 1 223 ? 1.948 5.261 -6.301 1.00 90.38 223 GLY A O 1
ATOM 1689 N N . LEU A 1 224 ? 2.536 4.209 -4.397 1.00 91.44 224 LEU A N 1
ATOM 1690 C CA . LEU A 1 224 ? 1.535 3.156 -4.426 1.00 91.44 224 LEU A CA 1
ATOM 1691 C C . LEU A 1 224 ? 0.699 3.217 -3.154 1.00 91.44 224 LEU A C 1
ATOM 1693 O O . LEU A 1 224 ? 1.189 3.583 -2.087 1.00 91.44 224 LEU A O 1
ATOM 1697 N N . VAL A 1 225 ? -0.562 2.832 -3.276 1.00 91.19 225 VAL A N 1
ATOM 1698 C CA . VAL A 1 225 ? -1.514 2.732 -2.180 1.00 91.19 225 VAL A CA 1
ATOM 1699 C C . VAL A 1 225 ? -2.017 1.303 -2.118 1.00 91.19 225 VAL A C 1
ATOM 1701 O O . VAL A 1 225 ? -2.452 0.754 -3.123 1.00 91.19 225 VAL A O 1
ATOM 1704 N N . ILE A 1 226 ? -1.974 0.704 -0.934 1.00 91.06 226 ILE A N 1
ATOM 1705 C CA . ILE A 1 226 ? -2.580 -0.597 -0.669 1.00 91.06 226 ILE A CA 1
ATOM 1706 C C . ILE A 1 226 ? -3.848 -0.414 0.155 1.00 91.06 226 ILE A C 1
ATOM 1708 O O . ILE A 1 226 ? -3.845 0.234 1.210 1.00 91.06 226 ILE A O 1
ATOM 1712 N N . THR A 1 227 ? -4.942 -0.990 -0.330 1.00 89.75 227 THR A N 1
ATOM 1713 C CA . THR A 1 227 ? -6.251 -0.933 0.325 1.00 89.75 227 THR A CA 1
ATOM 1714 C C . THR A 1 227 ? -6.837 -2.332 0.476 1.00 89.75 227 THR A C 1
ATOM 1716 O O . THR A 1 227 ? -6.569 -3.202 -0.350 1.00 89.75 227 THR A O 1
ATOM 1719 N N . PRO A 1 228 ? -7.642 -2.581 1.523 1.00 89.06 228 PRO A N 1
ATOM 1720 C CA . PRO A 1 228 ? -8.534 -3.723 1.517 1.00 89.06 228 PRO A CA 1
ATOM 1721 C C . PRO A 1 228 ? -9.577 -3.497 0.429 1.00 89.06 228 PRO A C 1
ATOM 1723 O O . PRO A 1 228 ? -10.002 -2.363 0.185 1.00 89.06 228 PRO A O 1
ATOM 1726 N N . ALA A 1 229 ? -10.000 -4.575 -0.197 1.00 82.44 229 ALA A N 1
ATOM 1727 C CA . ALA A 1 229 ? -11.038 -4.522 -1.195 1.00 82.44 229 ALA A CA 1
ATOM 1728 C C . ALA A 1 229 ? -12.399 -4.190 -0.619 1.00 82.44 229 ALA A C 1
ATOM 1730 O O . ALA A 1 229 ? -12.677 -4.368 0.573 1.00 82.44 229 ALA A O 1
ATOM 1731 N N . ALA A 1 230 ? -13.292 -3.813 -1.528 1.00 77.38 230 ALA A N 1
ATOM 1732 C CA . ALA A 1 230 ? -14.705 -3.710 -1.233 1.00 77.38 230 ALA A CA 1
ATOM 1733 C C . ALA A 1 230 ? -15.240 -5.023 -0.625 1.00 77.38 230 ALA A C 1
ATOM 1735 O O . ALA A 1 230 ? -15.203 -6.084 -1.244 1.00 77.38 230 ALA A O 1
ATOM 1736 N N . GLY A 1 231 ? -15.748 -4.932 0.606 1.00 78.19 231 GLY A N 1
ATOM 1737 C CA . GLY A 1 231 ? -16.376 -6.054 1.309 1.00 78.19 231 GLY A CA 1
ATOM 1738 C C . GLY A 1 231 ? -15.418 -7.004 2.031 1.00 78.19 231 GLY A C 1
ATOM 1739 O O . GLY A 1 231 ? -15.898 -7.963 2.629 1.00 78.19 231 GLY A O 1
ATOM 1740 N N . ASP A 1 232 ? -14.103 -6.754 2.025 1.00 84.31 232 ASP A N 1
ATOM 1741 C CA . ASP A 1 232 ? -13.178 -7.535 2.853 1.00 84.31 232 ASP A CA 1
ATOM 1742 C C . ASP A 1 232 ? -13.447 -7.265 4.343 1.00 84.31 232 ASP A C 1
ATOM 1744 O O . ASP A 1 232 ? -13.636 -6.120 4.764 1.00 84.31 232 ASP A O 1
ATOM 1748 N N . GLU A 1 233 ? -13.499 -8.325 5.146 1.00 86.00 233 GLU A N 1
ATOM 1749 C CA . GLU A 1 233 ? -13.727 -8.240 6.589 1.00 86.00 233 GLU A CA 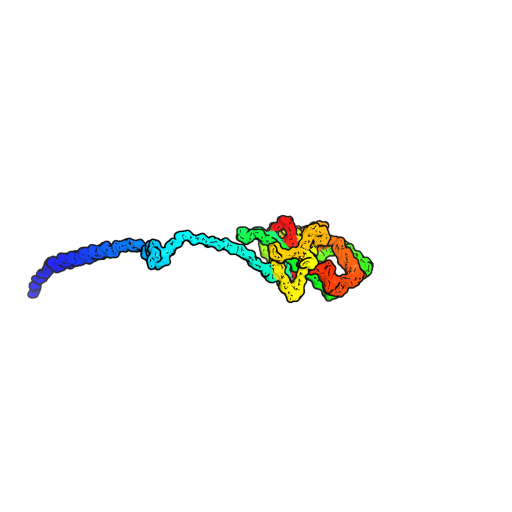1
ATOM 1750 C C . GLU A 1 233 ? -13.071 -9.432 7.289 1.00 86.00 233 GLU A C 1
ATOM 1752 O O . GLU A 1 233 ? -13.647 -10.513 7.421 1.00 86.00 233 GLU A O 1
ATOM 1757 N N . GLY A 1 234 ? -11.842 -9.226 7.745 1.00 87.69 234 GLY A N 1
ATOM 1758 C CA . GLY A 1 234 ? -11.042 -10.252 8.400 1.00 87.69 234 GLY A CA 1
ATOM 1759 C C . GLY A 1 234 ? -10.127 -9.638 9.444 1.00 87.69 234 GLY A C 1
ATOM 1760 O O . GLY A 1 234 ? -10.534 -9.347 10.561 1.00 87.69 234 GLY A O 1
ATOM 1761 N N . THR A 1 235 ? -8.868 -9.460 9.081 1.00 91.19 235 THR A N 1
ATOM 1762 C CA . THR A 1 235 ? -7.782 -9.003 9.942 1.00 91.19 235 THR A CA 1
ATOM 1763 C C . THR A 1 235 ? -7.026 -7.881 9.251 1.00 91.19 235 THR A C 1
ATOM 1765 O O . THR A 1 235 ? -6.654 -7.980 8.080 1.00 91.19 235 THR A O 1
ATOM 1768 N N . ILE A 1 236 ? -6.688 -6.849 10.011 1.00 92.62 236 ILE A N 1
ATOM 1769 C CA . ILE A 1 236 ? -5.644 -5.899 9.649 1.00 92.62 236 ILE A CA 1
ATOM 1770 C C . ILE A 1 236 ? -4.283 -6.579 9.819 1.00 92.62 236 ILE A C 1
ATOM 1772 O O . ILE A 1 236 ? -3.940 -7.066 10.900 1.00 92.62 236 ILE A O 1
ATOM 1776 N N . ILE A 1 237 ? -3.500 -6.608 8.745 1.00 91.81 237 ILE A N 1
ATOM 1777 C CA . ILE A 1 237 ? -2.145 -7.157 8.728 1.00 91.81 237 ILE A CA 1
ATOM 1778 C C . ILE A 1 237 ? -1.126 -6.028 8.662 1.00 91.81 237 ILE A C 1
ATOM 1780 O O . ILE A 1 237 ? -1.297 -5.064 7.915 1.00 91.81 237 ILE A O 1
ATOM 1784 N N . GLY A 1 238 ? -0.054 -6.162 9.438 1.00 92.38 238 GLY A N 1
ATOM 1785 C CA . GLY A 1 238 ? 1.133 -5.336 9.282 1.00 92.38 238 GLY A CA 1
ATOM 1786 C C . GLY A 1 238 ? 2.094 -5.932 8.255 1.00 92.38 238 GLY A C 1
ATOM 1787 O O . GLY A 1 238 ? 2.298 -7.148 8.176 1.00 92.38 238 GLY A O 1
ATOM 1788 N N . LEU A 1 239 ? 2.705 -5.054 7.477 1.00 90.88 239 LEU A N 1
ATOM 1789 C CA . LEU A 1 239 ? 3.731 -5.332 6.488 1.00 90.88 239 LEU A CA 1
ATOM 1790 C C . LEU A 1 239 ? 4.952 -4.468 6.818 1.00 90.88 239 LEU A C 1
ATOM 1792 O O . LEU A 1 239 ? 4.812 -3.338 7.284 1.00 90.88 239 LEU A O 1
ATOM 1796 N N . SER A 1 240 ? 6.143 -5.004 6.589 1.00 88.75 240 SER A N 1
ATOM 1797 C CA . SER A 1 240 ? 7.374 -4.216 6.594 1.00 88.75 240 SER A CA 1
ATOM 1798 C C . SER A 1 240 ? 7.435 -3.398 5.310 1.00 88.75 240 SER A C 1
ATOM 1800 O O . SER A 1 240 ? 7.253 -3.976 4.232 1.00 88.75 240 SER A O 1
ATOM 1802 N N . ALA A 1 241 ? 7.667 -2.092 5.452 1.00 70.06 241 ALA A N 1
ATOM 1803 C CA . ALA A 1 241 ? 8.104 -1.233 4.354 1.00 70.06 241 ALA A CA 1
ATOM 1804 C C . ALA A 1 241 ? 9.583 -1.491 4.028 1.00 70.06 241 ALA A C 1
ATOM 1806 O O . ALA A 1 241 ? 10.295 -2.023 4.919 1.00 70.06 241 ALA A O 1
#